Protein AF-A0A6A0H7A5-F1 (afdb_monomer)

InterPro domains:
  IPR006342 Methyltransferase FkbM [PF05050] (2-156)
  IPR053202 EGF Receptor Signaling Regulator [PTHR34009] (2-166)

Secondary structure (DSSP, 8-state):
--SSTT-TTHHHHHHS----EEE---HHHHHHHHHTT-SSEEESEEEPSSSS-EEEE---S--GGGGGTTTS-S-----SPPPTT---PPPEEEEE-HHHHHHHHT-SEEEEEEE-SSS-HHHHHHH--TTT-EEEEEEE--PPS------HHHHHHHTTS-HHHHHHTT--HHHHHHHHHHHHHH--HHHHHHHHHTTEEEEB-TTSSS--EEEEETTSHHHHHS-----TTS-PPPBGGG---------

Solvent-accessible surface area (backbone atoms only — not comparable to full-atom values): 15271 Å² total; per-residue (Å²): 101,42,62,60,74,91,42,91,52,50,62,42,37,75,75,68,67,50,74,53,77,47,74,36,36,52,68,69,33,36,58,41,25,62,71,64,63,63,90,40,46,77,40,73,26,38,74,17,68,40,88,52,70,47,78,45,77,47,71,78,86,90,44,94,73,53,79,63,51,82,76,53,60,94,77,82,79,83,84,69,85,77,68,92,85,65,96,62,82,74,53,67,27,48,17,36,24,64,57,59,57,30,60,75,69,73,49,48,67,37,71,70,46,80,46,75,69,83,82,43,53,68,45,36,60,72,56,48,50,69,92,66,36,48,58,35,30,40,41,33,54,48,75,57,93,75,90,78,91,76,60,64,69,54,44,70,76,42,27,72,49,33,74,66,52,37,65,75,72,64,53,59,68,73,49,54,54,50,49,54,50,49,50,67,59,37,52,56,63,67,61,53,49,52,46,40,76,72,48,32,42,69,44,40,41,79,56,53,102,54,44,48,43,38,34,34,21,61,86,31,69,67,45,69,69,46,92,67,83,91,52,87,96,59,83,79,52,58,35,55,64,66,68,60,75,75,82,75,80,77,131

Nearest PDB structures (foldseek):
  3eis-assembly1_A  TM=3.810E-01  e=4.084E+00  Bordetella bronchiseptica
  3ixl-assembly1_A  TM=3.922E-01  e=7.695E+00  Bordetella bronchiseptica

Structure (mmCIF, N/CA/C/O backbone):
data_AF-A0A6A0H7A5-F1
#
_entry.id   AF-A0A6A0H7A5-F1
#
loop_
_atom_site.group_PDB
_atom_site.id
_atom_site.type_symbol
_atom_site.label_atom_id
_atom_site.label_alt_id
_atom_site.label_comp_id
_atom_site.label_asym_id
_atom_site.label_entity_id
_atom_site.label_seq_id
_atom_site.pdbx_PDB_ins_code
_atom_site.Cartn_x
_atom_site.Cartn_y
_atom_site.Cartn_z
_atom_site.occupancy
_atom_site.B_iso_or_equiv
_atom_site.auth_seq_id
_atom_site.auth_comp_id
_atom_site.auth_asym_id
_atom_site.auth_atom_id
_atom_site.pdbx_PDB_model_num
ATOM 1 N N . MET A 1 1 ? 5.627 6.944 13.017 1.00 73.75 1 MET A N 1
ATOM 2 C CA . MET A 1 1 ? 5.545 8.298 12.415 1.00 73.75 1 MET A CA 1
ATOM 3 C C . MET A 1 1 ? 4.658 9.234 13.236 1.00 73.75 1 MET A C 1
ATOM 5 O O . MET A 1 1 ? 3.824 8.766 14.001 1.00 73.75 1 MET A O 1
ATOM 9 N N . ASP A 1 2 ? 4.827 10.553 13.079 1.00 82.19 2 ASP A N 1
ATOM 10 C CA . ASP A 1 2 ? 4.071 11.590 13.805 1.00 82.19 2 ASP A CA 1
ATOM 11 C C . ASP A 1 2 ? 2.738 11.976 13.147 1.00 82.19 2 ASP A C 1
ATOM 13 O O . ASP A 1 2 ? 2.020 12.796 13.695 1.00 82.19 2 ASP A O 1
ATOM 17 N N . GLY A 1 3 ? 2.387 11.397 11.997 1.00 84.50 3 GLY A N 1
ATOM 18 C CA . GLY A 1 3 ? 1.140 11.691 11.285 1.00 84.50 3 GLY A CA 1
ATOM 19 C C . GLY A 1 3 ? 1.205 12.857 10.301 1.00 84.50 3 GLY A C 1
ATOM 20 O O . GLY A 1 3 ? 0.231 13.062 9.572 1.00 84.50 3 GLY A O 1
ATOM 21 N N . GLU A 1 4 ? 2.327 13.573 10.221 1.00 88.44 4 GLU A N 1
ATOM 22 C CA . GLU A 1 4 ? 2.534 14.677 9.280 1.00 88.44 4 GLU A CA 1
ATOM 23 C C . GLU A 1 4 ? 3.757 14.453 8.396 1.00 88.44 4 GLU A C 1
ATOM 25 O O . GLU A 1 4 ? 3.639 14.423 7.166 1.00 88.44 4 GLU A O 1
ATOM 30 N N . TYR A 1 5 ? 4.923 14.272 9.012 1.00 85.25 5 TYR A N 1
ATOM 31 C CA . TYR A 1 5 ? 6.168 14.062 8.295 1.00 85.25 5 TYR A CA 1
ATOM 32 C C . TYR A 1 5 ? 6.125 12.728 7.541 1.00 85.25 5 TYR A C 1
ATOM 34 O O . TYR A 1 5 ? 5.771 11.698 8.111 1.00 85.25 5 TYR A O 1
ATOM 42 N N . LEU A 1 6 ? 6.458 12.768 6.244 1.00 82.75 6 LEU A N 1
ATOM 43 C CA . LEU A 1 6 ? 6.415 11.623 5.319 1.00 82.75 6 LEU A CA 1
ATOM 44 C C . LEU A 1 6 ? 5.047 10.917 5.233 1.00 82.75 6 LEU A C 1
ATOM 46 O O . LEU A 1 6 ? 4.957 9.762 4.832 1.00 82.75 6 LEU A O 1
ATOM 50 N N . SER A 1 7 ? 3.950 11.600 5.578 1.00 88.94 7 SER A N 1
ATOM 51 C CA . SER A 1 7 ? 2.623 10.988 5.498 1.00 88.94 7 SER A CA 1
ATOM 52 C C . SER A 1 7 ? 2.150 10.827 4.049 1.00 88.94 7 SER A C 1
ATOM 54 O O . SER A 1 7 ? 1.873 11.812 3.363 1.00 88.94 7 SER A O 1
ATOM 56 N N . ASN A 1 8 ? 1.909 9.581 3.638 1.00 90.50 8 ASN A N 1
ATOM 57 C CA . ASN A 1 8 ? 1.339 9.250 2.325 1.00 90.50 8 ASN A CA 1
ATOM 58 C C . ASN A 1 8 ? -0.130 9.684 2.157 1.00 90.50 8 ASN A C 1
ATOM 60 O O . ASN A 1 8 ? -0.639 9.733 1.040 1.00 90.50 8 ASN A O 1
ATOM 64 N N . THR A 1 9 ? -0.833 10.016 3.248 1.00 93.38 9 THR A N 1
ATOM 65 C CA . THR A 1 9 ? -2.282 10.299 3.224 1.00 93.38 9 THR A CA 1
ATOM 66 C C . THR A 1 9 ? -2.662 11.705 3.672 1.00 93.38 9 THR A C 1
ATOM 68 O O . THR A 1 9 ? -3.797 12.119 3.442 1.00 93.38 9 THR A O 1
ATOM 71 N N . LEU A 1 10 ? -1.753 12.482 4.280 1.00 93.81 10 LEU A N 1
ATOM 72 C CA . LEU A 1 10 ? -2.093 13.821 4.785 1.00 93.81 10 LEU A CA 1
ATOM 73 C C . LEU A 1 10 ? -2.589 14.748 3.671 1.00 93.81 10 LEU A C 1
ATOM 75 O O . LEU A 1 10 ? -3.562 15.481 3.855 1.00 93.81 10 LEU A O 1
ATOM 79 N N . ARG A 1 11 ? -1.937 14.712 2.505 1.00 93.44 11 ARG A N 1
ATOM 80 C CA . ARG A 1 11 ? -2.356 15.515 1.354 1.00 93.44 11 ARG A CA 1
ATOM 81 C C . ARG A 1 11 ? -3.767 15.137 0.894 1.00 93.44 11 ARG A C 1
ATOM 83 O O . ARG A 1 11 ? -4.583 16.026 0.668 1.00 93.44 11 ARG A O 1
ATOM 90 N N . LEU A 1 12 ? -4.067 13.837 0.827 1.00 93.81 12 LEU A N 1
ATOM 91 C CA . LEU A 1 12 ? -5.394 13.331 0.465 1.00 93.81 12 LEU A CA 1
ATOM 92 C C . LEU A 1 12 ? -6.459 13.809 1.467 1.00 93.81 12 LEU A C 1
ATOM 94 O O . LEU A 1 12 ? -7.536 14.245 1.072 1.00 93.81 12 LEU A O 1
ATOM 98 N N . GLU A 1 13 ? -6.149 13.802 2.766 1.00 95.12 13 GLU A N 1
ATOM 99 C CA . GLU A 1 13 ? -7.065 14.270 3.817 1.00 95.12 13 GLU A CA 1
ATOM 100 C C . GLU A 1 13 ? -7.361 15.772 3.697 1.00 95.12 13 GLU A C 1
ATOM 102 O O . GLU A 1 13 ? -8.505 16.211 3.842 1.00 95.12 13 GLU A O 1
ATOM 107 N N . ARG A 1 14 ? -6.324 16.574 3.427 1.00 93.94 14 ARG A N 1
ATOM 108 C CA . ARG A 1 14 ? -6.418 18.039 3.370 1.00 93.94 14 ARG A CA 1
ATOM 109 C C . ARG A 1 14 ? -7.079 18.551 2.097 1.00 93.94 14 ARG A C 1
ATOM 111 O O . ARG A 1 14 ? -7.847 19.506 2.170 1.00 93.94 14 ARG A O 1
ATOM 118 N N . GLU A 1 15 ? -6.749 17.955 0.957 1.00 95.94 15 GLU A N 1
ATOM 119 C CA . GLU A 1 15 ? -7.115 18.481 -0.364 1.00 95.94 15 GLU A CA 1
ATOM 120 C C . GLU A 1 15 ? -8.272 17.716 -1.008 1.00 95.94 15 GLU A C 1
ATOM 122 O O . GLU A 1 15 ? -9.008 18.289 -1.805 1.00 95.94 15 GLU A O 1
ATOM 127 N N . GLN A 1 16 ? -8.444 16.436 -0.669 1.00 93.81 16 GLN A N 1
ATOM 128 C CA . GLN A 1 16 ? -9.381 15.534 -1.351 1.00 93.81 16 GLN A CA 1
ATOM 129 C C . GLN A 1 16 ? -10.439 14.951 -0.407 1.00 93.81 16 GLN A C 1
ATOM 131 O O . GLN A 1 16 ? -11.229 14.101 -0.805 1.00 93.81 16 GLN A O 1
ATOM 136 N N . GLY A 1 17 ? -10.475 15.414 0.847 1.00 92.94 17 GLY A N 1
ATOM 137 C CA . GLY A 1 17 ? -11.464 14.979 1.830 1.00 92.94 17 GLY A CA 1
ATOM 138 C C . GLY A 1 17 ? -11.326 13.513 2.238 1.00 92.94 17 GLY A C 1
ATOM 139 O O . GLY A 1 17 ? -12.301 12.936 2.713 1.00 92.94 17 GLY A O 1
ATOM 140 N N . TRP A 1 18 ? -10.142 12.913 2.057 1.00 94.38 18 TRP A N 1
ATOM 141 C CA . TRP A 1 18 ? -9.896 11.528 2.448 1.00 94.38 18 TRP A CA 1
ATOM 142 C C . TRP A 1 18 ? -10.210 11.306 3.928 1.00 94.38 18 TRP A C 1
ATOM 144 O O . TRP A 1 18 ? -9.847 12.103 4.796 1.00 94.38 18 TRP A O 1
ATOM 154 N N . THR A 1 19 ? -10.855 10.179 4.200 1.00 93.56 19 THR A N 1
ATOM 155 C CA . THR A 1 19 ? -11.077 9.639 5.539 1.00 93.56 19 THR A CA 1
ATOM 156 C C . THR A 1 19 ? -10.495 8.241 5.588 1.00 93.56 19 THR A C 1
ATOM 158 O O . THR A 1 19 ? -10.543 7.524 4.591 1.00 93.56 19 THR A O 1
ATOM 161 N N . GLY A 1 20 ? -10.012 7.806 6.744 1.00 95.44 20 GLY A N 1
ATOM 162 C CA . GLY A 1 20 ? -9.499 6.450 6.854 1.00 95.44 20 GLY A CA 1
ATOM 163 C C . GLY A 1 20 ? -9.014 6.109 8.246 1.00 95.44 20 GLY A C 1
ATOM 164 O O . GLY A 1 20 ? -9.524 6.635 9.236 1.00 95.44 20 GLY A O 1
ATOM 165 N N . LEU A 1 21 ? -8.034 5.213 8.294 1.00 97.38 21 LEU A N 1
ATOM 166 C CA . LEU A 1 21 ? -7.430 4.690 9.509 1.00 97.38 21 LEU A CA 1
ATOM 167 C C . LEU A 1 21 ? -5.906 4.793 9.419 1.00 97.38 21 LEU A C 1
ATOM 169 O O . LEU A 1 21 ? -5.313 4.377 8.427 1.00 97.38 21 LEU A O 1
ATOM 173 N N . LEU A 1 22 ? -5.287 5.306 10.477 1.00 96.94 22 LEU A N 1
ATOM 174 C CA . LEU A 1 22 ? -3.844 5.314 10.691 1.00 96.94 22 LEU A CA 1
ATOM 175 C C . LEU A 1 22 ? -3.508 4.304 11.794 1.00 96.94 22 LEU A C 1
ATOM 177 O O . LEU A 1 22 ? -4.072 4.361 12.887 1.00 96.94 22 LEU A O 1
ATOM 181 N N . VAL A 1 23 ? -2.605 3.371 11.510 1.00 95.38 23 VAL A N 1
ATOM 182 C CA . VAL A 1 23 ? -2.219 2.282 12.418 1.00 95.38 23 VAL A CA 1
ATOM 183 C C . VAL A 1 23 ? -0.754 2.480 12.791 1.00 95.38 23 VAL A C 1
ATOM 185 O O . VAL A 1 23 ? 0.096 2.485 11.910 1.00 95.38 23 VAL A O 1
ATOM 188 N N . GLU A 1 24 ? -0.463 2.687 14.074 1.00 92.75 24 GLU A N 1
ATOM 189 C CA . GLU A 1 24 ? 0.893 2.962 14.565 1.00 92.75 24 GLU A CA 1
ATOM 190 C C . GLU A 1 24 ? 1.116 2.244 15.908 1.00 92.75 24 GLU A C 1
ATOM 192 O O . GLU A 1 24 ? 0.564 2.674 16.925 1.00 92.75 24 GLU A O 1
ATOM 197 N N . PRO A 1 25 ? 1.880 1.137 15.935 1.00 91.00 25 PRO A N 1
ATOM 198 C CA . PRO A 1 25 ? 2.093 0.345 17.144 1.00 91.00 25 PRO A CA 1
ATOM 199 C C . PRO A 1 25 ? 3.100 0.953 18.124 1.00 91.00 25 PRO A C 1
ATOM 201 O O . PRO A 1 25 ? 3.064 0.605 19.309 1.00 91.00 25 PRO A O 1
ATOM 204 N N . ASP A 1 26 ? 4.027 1.802 17.668 1.00 87.50 26 ASP A N 1
ATOM 205 C CA . ASP A 1 26 ? 4.996 2.424 18.562 1.00 87.50 26 ASP A CA 1
ATOM 206 C C . ASP A 1 26 ? 4.306 3.519 19.379 1.00 87.50 26 ASP A C 1
ATOM 208 O O . ASP A 1 26 ? 3.802 4.510 18.854 1.00 87.50 26 ASP A O 1
ATOM 212 N N . MET A 1 27 ? 4.261 3.338 20.698 1.00 88.38 27 MET A N 1
ATOM 213 C CA . MET A 1 27 ? 3.488 4.217 21.572 1.00 88.38 27 MET A CA 1
ATOM 214 C C . MET A 1 27 ? 4.038 5.641 21.659 1.00 88.38 27 MET A C 1
ATOM 216 O O . MET A 1 27 ? 3.281 6.547 22.018 1.00 88.38 27 MET A O 1
ATOM 220 N N . ASP A 1 28 ? 5.320 5.865 21.382 1.00 88.56 28 ASP A N 1
ATOM 221 C CA . ASP A 1 28 ? 5.881 7.212 21.384 1.00 88.56 28 ASP A CA 1
ATOM 222 C C . ASP A 1 28 ? 5.556 7.923 20.068 1.00 88.56 28 ASP A C 1
ATOM 224 O O . ASP A 1 28 ? 5.075 9.060 20.105 1.00 88.56 28 ASP A O 1
ATOM 228 N N . ASN A 1 29 ? 5.650 7.226 18.934 1.00 88.69 29 ASN A N 1
ATOM 229 C CA . ASN A 1 29 ? 5.125 7.699 17.652 1.00 88.69 29 ASN A CA 1
ATOM 230 C C . ASN A 1 29 ? 3.617 7.960 17.712 1.00 88.69 29 ASN A C 1
ATOM 232 O O . ASN A 1 29 ? 3.159 9.027 17.311 1.00 88.69 29 ASN A O 1
ATOM 236 N N . TYR A 1 30 ? 2.839 7.042 18.285 1.00 92.12 30 TYR A N 1
ATOM 237 C CA . TYR A 1 30 ? 1.390 7.172 18.399 1.00 92.12 30 TYR A CA 1
ATOM 238 C C . TYR A 1 30 ? 0.987 8.409 19.213 1.00 92.12 30 TYR A C 1
ATOM 240 O O . TYR A 1 30 ? 0.070 9.141 18.843 1.00 92.12 30 TYR A O 1
ATOM 248 N N . LYS A 1 31 ? 1.702 8.715 20.306 1.00 93.50 31 LYS A N 1
ATOM 249 C CA . LYS A 1 31 ? 1.471 9.956 21.069 1.00 93.50 31 LYS A CA 1
ATOM 250 C C . LYS A 1 31 ? 1.747 11.206 20.238 1.00 93.50 31 LYS A C 1
ATOM 252 O O . LYS A 1 31 ? 1.085 12.217 20.460 1.00 93.50 31 LYS A O 1
ATOM 257 N N . GLN A 1 32 ? 2.726 11.168 19.336 1.00 93.38 32 GLN A N 1
ATOM 258 C CA . GLN A 1 32 ? 3.001 12.272 18.415 1.00 93.38 32 GLN A CA 1
ATOM 259 C C . GLN A 1 32 ? 1.902 12.372 17.353 1.00 93.38 32 GLN A C 1
ATOM 261 O O . GLN A 1 32 ? 1.357 13.457 17.166 1.00 93.38 32 GLN A O 1
ATOM 266 N N . LEU A 1 33 ? 1.480 11.237 16.785 1.00 94.50 33 LEU A N 1
ATOM 267 C CA . LEU A 1 33 ? 0.336 11.135 15.879 1.00 94.50 33 LEU A CA 1
ATOM 268 C C . LEU A 1 33 ? -0.914 11.803 16.455 1.00 94.50 33 LEU A C 1
ATOM 270 O O . LEU A 1 33 ? -1.532 12.625 15.784 1.00 94.50 33 LEU A O 1
ATOM 274 N N . LEU A 1 34 ? -1.254 11.547 17.719 1.00 96.12 34 LEU A N 1
ATOM 275 C CA . LEU A 1 34 ? -2.417 12.176 18.352 1.00 96.12 34 LEU A CA 1
ATOM 276 C C . LEU A 1 34 ? -2.330 13.711 18.426 1.00 96.12 34 LEU A C 1
ATOM 278 O O . LEU A 1 34 ? -3.364 14.374 18.426 1.00 96.12 34 LEU A O 1
ATOM 282 N N . LYS A 1 35 ? -1.127 14.297 18.470 1.00 95.62 35 LYS A N 1
ATOM 283 C CA . LYS A 1 35 ? -0.951 15.760 18.540 1.00 95.62 35 LYS A CA 1
ATOM 284 C C . LYS A 1 35 ? -1.227 16.458 17.212 1.00 95.62 35 LYS A C 1
ATOM 286 O O . LYS A 1 35 ? -1.558 17.641 17.226 1.00 95.62 35 LYS A O 1
ATOM 291 N N . THR A 1 36 ? -1.122 15.743 16.094 1.00 92.38 36 THR A N 1
ATOM 292 C CA . THR A 1 36 ? -1.393 16.302 14.757 1.00 92.38 36 THR A CA 1
ATOM 293 C C . THR A 1 36 ? -2.884 16.462 14.472 1.00 92.38 36 THR A C 1
ATOM 295 O O . THR A 1 36 ? -3.260 17.172 13.546 1.00 92.38 36 THR A O 1
ATOM 298 N N . ASN A 1 37 ? -3.756 15.872 15.304 1.00 93.31 37 ASN A N 1
ATOM 299 C CA . ASN A 1 37 ? -5.214 15.977 15.184 1.00 93.31 37 ASN A CA 1
ATOM 300 C C . ASN A 1 37 ? -5.729 15.616 13.778 1.00 93.31 37 ASN A C 1
ATOM 302 O O . ASN A 1 37 ? -6.587 16.307 13.220 1.00 93.31 37 ASN A O 1
ATOM 306 N N . ARG A 1 38 ? -5.199 14.527 13.206 1.00 94.88 38 ARG A N 1
ATOM 307 C CA . ARG A 1 38 ? -5.700 13.944 11.953 1.00 94.88 38 ARG A CA 1
ATOM 308 C C . ARG A 1 38 ? -7.205 13.699 12.040 1.00 94.88 38 ARG A C 1
ATOM 310 O O . ARG A 1 38 ? -7.715 13.294 13.083 1.00 94.88 38 ARG A O 1
ATOM 317 N N . LYS A 1 39 ? -7.913 13.921 10.929 1.00 94.56 39 LYS A N 1
ATOM 318 C CA . LYS A 1 39 ? -9.357 13.630 10.835 1.00 94.56 39 LYS A CA 1
ATOM 319 C C . LYS A 1 39 ? -9.645 12.132 10.722 1.00 94.56 39 LYS A C 1
ATOM 321 O O . LYS A 1 39 ? -10.767 11.706 10.985 1.00 94.56 39 LYS A O 1
ATOM 326 N N . ALA A 1 40 ? -8.656 11.355 10.292 1.00 95.50 40 ALA A N 1
ATOM 327 C CA . ALA A 1 40 ? -8.729 9.905 10.239 1.00 95.50 40 ALA A CA 1
ATOM 328 C C . ALA A 1 40 ? -8.791 9.264 11.631 1.00 95.50 40 ALA A C 1
ATOM 330 O O . ALA A 1 40 ? -8.275 9.797 12.614 1.00 95.50 40 ALA A O 1
ATOM 331 N N . TRP A 1 41 ? -9.376 8.069 11.688 1.00 97.19 41 TRP A N 1
ATOM 332 C CA . TRP A 1 41 ? -9.270 7.201 12.851 1.00 97.19 41 TRP A CA 1
ATOM 333 C C . TRP A 1 41 ? -7.811 6.830 13.097 1.00 97.19 41 TRP A C 1
ATOM 335 O O . TRP A 1 41 ? -7.012 6.735 12.164 1.00 97.19 41 TRP A O 1
ATOM 345 N N . THR A 1 42 ? -7.468 6.567 14.351 1.00 96.88 42 THR A N 1
ATOM 346 C CA . THR A 1 42 ? -6.127 6.133 14.739 1.00 96.88 42 THR A CA 1
ATOM 347 C C . THR A 1 42 ? -6.210 4.867 15.587 1.00 96.88 42 THR A C 1
ATOM 349 O O . THR A 1 42 ? -7.174 4.661 16.327 1.00 96.88 42 THR A O 1
ATOM 352 N N . SER A 1 43 ? -5.220 3.984 15.458 1.00 96.50 43 SER A N 1
ATOM 353 C CA . SER A 1 43 ? -5.139 2.737 16.219 1.00 96.50 43 SER A CA 1
ATOM 354 C C . SER A 1 43 ? -3.711 2.491 16.718 1.00 96.50 43 SER A C 1
ATOM 356 O O . SER A 1 43 ? -2.799 2.436 15.890 1.00 96.50 43 SER A O 1
ATOM 358 N N . PRO A 1 44 ? -3.500 2.297 18.037 1.00 94.88 44 PRO A N 1
ATOM 359 C CA . PRO A 1 44 ? -2.191 2.014 18.625 1.00 94.88 44 PRO A CA 1
ATOM 360 C C . PRO A 1 44 ? -1.853 0.515 18.554 1.00 94.88 44 PRO A C 1
ATOM 362 O O . PRO A 1 44 ? -1.477 -0.107 19.548 1.00 94.88 44 PRO A O 1
ATOM 365 N N . THR A 1 45 ? -2.109 -0.110 17.407 1.00 94.19 45 THR A N 1
ATOM 366 C CA . THR A 1 45 ? -1.903 -1.550 17.195 1.00 94.19 45 THR A CA 1
ATOM 367 C C . THR A 1 45 ? -0.966 -1.779 16.021 1.00 94.19 45 THR A C 1
ATOM 369 O O . THR A 1 45 ? -0.736 -0.878 15.225 1.00 94.19 45 THR A O 1
ATOM 372 N N . CYS A 1 46 ? -0.416 -2.984 15.912 1.00 93.25 46 CYS A N 1
ATOM 373 C CA . CYS A 1 46 ? 0.207 -3.478 14.686 1.00 93.25 46 CYS A CA 1
ATOM 374 C C . CYS A 1 46 ? -0.786 -4.336 13.899 1.00 93.25 46 CYS A C 1
ATOM 376 O O . CYS A 1 46 ? -1.812 -4.787 14.418 1.00 93.25 46 CYS A O 1
ATOM 378 N N . LEU A 1 47 ? -0.448 -4.613 12.644 1.00 94.25 47 LEU A N 1
ATOM 379 C CA . LEU A 1 47 ? -1.130 -5.638 11.867 1.00 94.25 47 LEU A CA 1
ATOM 380 C C . LEU A 1 47 ? -0.564 -7.008 12.251 1.00 94.25 47 LEU A C 1
ATOM 382 O O . LEU A 1 47 ? 0.647 -7.216 12.248 1.00 94.25 47 LEU A O 1
ATOM 386 N N . ALA A 1 48 ? -1.440 -7.939 12.625 1.00 92.31 48 ALA A N 1
ATOM 387 C CA . ALA A 1 48 ? -1.029 -9.300 12.942 1.00 92.31 48 ALA A CA 1
ATOM 388 C C . ALA A 1 48 ? -0.548 -10.023 11.681 1.00 92.31 48 ALA A C 1
ATOM 390 O O . ALA A 1 48 ? -1.138 -9.897 10.608 1.00 92.31 48 ALA A O 1
ATOM 391 N N . LEU A 1 49 ? 0.485 -10.849 11.845 1.00 92.88 49 LEU A N 1
ATOM 392 C CA . LEU A 1 49 ? 1.007 -11.715 10.782 1.00 92.88 49 LEU A CA 1
ATOM 393 C C . LEU A 1 49 ? 0.217 -13.032 10.669 1.00 92.88 49 LEU A C 1
ATOM 395 O O . LEU A 1 49 ? 0.581 -13.933 9.915 1.00 92.88 49 LEU A O 1
ATOM 399 N N . LYS A 1 50 ? -0.837 -13.164 11.479 1.00 91.25 50 LYS A N 1
ATOM 400 C CA . LYS A 1 50 ? -1.710 -14.329 11.624 1.00 91.25 50 LYS A CA 1
ATOM 401 C C . LYS A 1 50 ? -3.161 -13.865 11.659 1.00 91.25 50 LYS A C 1
ATOM 403 O O . LYS A 1 50 ? -3.449 -12.684 11.840 1.00 91.25 50 LYS A O 1
ATOM 408 N N . ASP A 1 51 ? -4.083 -14.806 11.534 1.00 89.75 51 ASP A N 1
ATOM 409 C CA . ASP A 1 51 ? -5.527 -14.569 11.574 1.00 89.75 51 ASP A CA 1
ATOM 410 C C . ASP A 1 51 ? -6.099 -14.407 12.997 1.00 89.75 51 ASP A C 1
ATOM 412 O O . ASP A 1 51 ? -7.314 -14.322 13.172 1.00 89.75 51 ASP A O 1
ATOM 416 N N . TYR A 1 52 ? -5.241 -14.296 14.017 1.00 93.00 52 TYR A N 1
ATOM 417 C CA . TYR A 1 52 ? -5.625 -14.056 15.407 1.00 93.00 52 TYR A CA 1
ATOM 418 C C . TYR A 1 52 ? -4.756 -12.972 16.077 1.00 93.00 52 TYR A C 1
ATOM 420 O O . TYR A 1 52 ? -3.617 -12.757 15.660 1.00 93.00 52 TYR A O 1
ATOM 428 N N . PRO A 1 53 ? -5.270 -12.280 17.116 1.00 94.56 53 PRO A N 1
ATOM 429 C CA . PRO A 1 53 ? -4.508 -11.265 17.841 1.00 94.56 53 PRO A CA 1
ATOM 430 C C . PRO A 1 53 ? -3.311 -11.842 18.598 1.00 94.56 53 PRO A C 1
ATOM 432 O O . PRO A 1 53 ? -3.405 -12.913 19.201 1.00 94.56 53 PRO A O 1
ATOM 435 N N . GLU A 1 54 ? -2.210 -11.098 18.645 1.00 91.69 54 GLU A N 1
ATOM 436 C CA . GLU A 1 54 ? -1.036 -11.461 19.438 1.00 91.69 54 GLU A CA 1
ATOM 437 C C . GLU A 1 54 ? -0.350 -10.232 20.034 1.00 91.69 54 GLU A C 1
ATOM 439 O O . GLU A 1 54 ? -0.413 -9.132 19.494 1.00 91.69 54 GLU A O 1
ATOM 444 N N . THR A 1 55 ? 0.324 -10.420 21.167 1.00 89.19 55 THR A N 1
ATOM 445 C CA . THR A 1 55 ? 1.186 -9.391 21.751 1.00 89.19 55 THR A CA 1
ATOM 446 C C . THR A 1 55 ? 2.622 -9.667 21.343 1.00 89.19 55 THR A C 1
ATOM 448 O O . THR A 1 55 ? 3.164 -10.728 21.662 1.00 89.19 55 THR A O 1
ATOM 451 N N . VAL A 1 56 ? 3.248 -8.707 20.670 1.00 85.31 56 VAL A N 1
ATOM 452 C CA . VAL A 1 56 ? 4.645 -8.800 20.246 1.00 85.31 56 VAL A CA 1
ATOM 453 C C . VAL A 1 56 ? 5.517 -7.912 21.119 1.00 85.31 56 VAL A C 1
ATOM 455 O O . VAL A 1 56 ? 5.112 -6.828 21.543 1.00 85.31 56 VAL A O 1
ATOM 458 N N . ILE A 1 57 ? 6.727 -8.381 21.408 1.00 78.94 57 ILE A N 1
ATOM 459 C CA . ILE A 1 57 ? 7.751 -7.546 22.031 1.00 78.94 57 ILE A CA 1
ATOM 460 C C . ILE A 1 57 ? 8.340 -6.689 20.919 1.00 78.94 57 ILE A C 1
ATOM 462 O O . ILE A 1 57 ? 8.882 -7.241 19.967 1.00 78.94 57 ILE A O 1
ATOM 466 N N . SER A 1 58 ? 8.236 -5.371 21.057 1.00 65.12 58 SER A N 1
ATOM 467 C CA . SER A 1 58 ? 8.897 -4.406 20.189 1.00 65.12 58 SER A CA 1
ATOM 468 C C . SER A 1 58 ? 10.369 -4.345 20.609 1.00 65.12 58 SER A C 1
ATOM 470 O O . SER A 1 58 ? 10.678 -3.861 21.705 1.00 65.12 58 SER A O 1
ATOM 472 N N . PRO A 1 59 ? 11.313 -4.900 19.830 1.00 53.41 59 PRO A N 1
ATOM 473 C CA . PRO A 1 59 ? 12.716 -4.628 20.079 1.00 53.41 59 PRO A CA 1
ATOM 474 C C . PRO A 1 59 ? 12.896 -3.147 19.764 1.00 53.41 59 PRO A C 1
ATOM 476 O O . PRO A 1 59 ? 12.607 -2.757 18.640 1.00 53.41 59 PRO A O 1
ATOM 479 N N . ASN A 1 60 ? 13.319 -2.338 20.745 1.00 46.34 60 ASN A N 1
ATOM 480 C CA . ASN A 1 60 ? 13.586 -0.906 20.565 1.00 46.34 60 ASN A CA 1
ATOM 481 C C . ASN A 1 60 ? 14.095 -0.629 19.139 1.00 46.34 60 ASN A C 1
ATOM 483 O O . ASN A 1 60 ? 15.156 -1.132 18.761 1.00 46.34 60 ASN A O 1
ATOM 487 N N . PHE A 1 61 ? 13.319 0.138 18.369 1.00 46.97 61 PHE A N 1
ATOM 488 C CA . PHE A 1 61 ? 13.540 0.433 16.946 1.00 46.97 61 PHE A CA 1
ATOM 489 C C . PHE A 1 61 ? 14.854 1.205 16.666 1.00 46.97 61 PHE A C 1
ATOM 491 O O . PHE A 1 61 ? 15.197 1.461 15.521 1.00 46.97 61 PHE A O 1
ATOM 498 N N . ASP A 1 62 ? 15.641 1.500 17.705 1.00 36.56 62 ASP A N 1
ATOM 499 C CA . ASP A 1 62 ? 16.880 2.290 17.709 1.00 36.56 62 ASP A CA 1
ATOM 500 C C . ASP A 1 62 ? 18.136 1.580 17.154 1.00 36.56 62 ASP A C 1
ATOM 502 O O . ASP A 1 62 ? 19.261 2.012 17.411 1.00 36.56 62 ASP A O 1
ATOM 506 N N . SER A 1 63 ? 18.020 0.477 16.408 1.00 34.00 63 SER A N 1
ATOM 507 C CA . SER A 1 63 ? 19.216 -0.133 15.811 1.00 34.00 63 SER A CA 1
ATOM 508 C C . SER A 1 63 ? 18.960 -0.768 14.450 1.00 34.00 63 SER A C 1
ATOM 510 O O . SER A 1 63 ? 18.119 -1.655 14.327 1.00 34.00 63 SER A O 1
ATOM 512 N N . GLU A 1 64 ? 19.792 -0.414 13.466 1.00 35.50 64 GLU A N 1
ATOM 513 C CA . GLU A 1 64 ? 19.941 -1.082 12.156 1.00 35.50 64 GLU A CA 1
ATOM 514 C C . GLU A 1 64 ? 20.076 -2.620 12.254 1.00 35.50 64 GLU A C 1
ATOM 516 O O . GLU A 1 64 ? 19.940 -3.340 11.269 1.00 35.50 64 GLU A O 1
ATOM 521 N N . THR A 1 65 ? 20.320 -3.165 13.449 1.00 32.41 65 THR A N 1
ATOM 522 C CA . THR A 1 65 ? 20.370 -4.605 13.731 1.00 32.41 65 THR A CA 1
ATOM 523 C C . THR A 1 65 ? 19.009 -5.303 13.902 1.00 32.41 65 THR A C 1
ATOM 525 O O . THR A 1 65 ? 18.981 -6.535 13.968 1.00 32.41 65 THR A O 1
ATOM 528 N N . THR A 1 66 ? 17.881 -4.584 13.948 1.00 38.19 66 THR A N 1
ATOM 529 C CA . THR A 1 66 ? 16.540 -5.167 14.197 1.00 38.19 66 THR A CA 1
ATOM 530 C C . THR A 1 66 ? 15.922 -5.852 12.964 1.00 38.19 66 THR A C 1
ATOM 532 O O . THR A 1 66 ? 15.035 -6.696 13.106 1.00 38.19 66 THR A O 1
ATOM 535 N N . VAL A 1 67 ? 16.499 -5.623 11.779 1.00 39.78 67 VAL A N 1
ATOM 536 C CA . VAL A 1 67 ? 16.205 -6.266 10.476 1.00 39.78 67 VAL A CA 1
ATOM 537 C C . VAL A 1 67 ? 16.269 -7.807 10.549 1.00 39.78 67 VAL A C 1
ATOM 539 O O . VAL A 1 67 ? 15.585 -8.522 9.816 1.00 39.78 67 VAL A O 1
ATOM 542 N N . LEU A 1 68 ? 17.060 -8.367 11.475 1.00 32.69 68 LEU A N 1
ATOM 543 C CA . LEU A 1 68 ? 17.190 -9.820 11.650 1.00 32.69 68 LEU A CA 1
ATOM 544 C C . LEU A 1 68 ? 16.167 -10.436 12.625 1.00 32.69 68 LEU A C 1
ATOM 546 O O . LEU A 1 68 ? 16.066 -11.664 12.694 1.00 32.69 68 LEU A O 1
ATOM 550 N N . SER A 1 69 ? 15.445 -9.615 13.396 1.00 36.19 69 SER A N 1
ATOM 551 C CA . SER A 1 69 ? 14.549 -10.087 14.462 1.00 36.19 69 SER A CA 1
ATOM 552 C C . SER A 1 69 ? 13.147 -10.437 13.958 1.00 36.19 69 SER A C 1
ATOM 554 O O . SER A 1 69 ? 12.597 -11.440 14.398 1.00 36.19 69 SER A O 1
ATOM 556 N N . CYS A 1 70 ? 12.631 -9.738 12.941 1.00 37.62 70 CYS A N 1
ATOM 557 C CA . CYS A 1 70 ? 11.339 -10.064 12.321 1.00 37.62 70 CYS A CA 1
ATOM 558 C C . CYS A 1 70 ? 11.376 -11.367 11.493 1.00 37.62 70 CYS A C 1
ATOM 560 O O . CYS A 1 70 ? 10.343 -11.973 11.229 1.00 37.62 70 CYS A O 1
ATOM 562 N N . ARG A 1 71 ? 12.575 -11.849 11.122 1.00 35.62 71 ARG A N 1
ATOM 563 C CA . ARG A 1 71 ? 12.778 -13.114 10.384 1.00 35.62 71 ARG A CA 1
ATOM 564 C C . ARG A 1 71 ? 12.815 -14.359 11.257 1.00 35.62 71 ARG A C 1
ATOM 566 O O . ARG A 1 71 ? 12.635 -15.467 10.754 1.00 35.62 71 ARG A O 1
ATOM 573 N N . LYS A 1 72 ? 13.112 -14.215 12.545 1.00 30.75 72 LYS A N 1
ATOM 574 C CA . LYS A 1 72 ? 13.160 -15.344 13.467 1.00 30.75 72 LYS A CA 1
ATOM 575 C C . LYS A 1 72 ? 11.936 -15.242 14.342 1.00 30.75 72 LYS A C 1
ATOM 577 O O . LYS A 1 72 ? 11.917 -14.420 15.241 1.00 30.75 72 LYS A O 1
ATOM 582 N N . ASN A 1 73 ? 10.946 -16.067 14.012 1.00 32.78 73 ASN A N 1
ATOM 583 C CA . ASN A 1 73 ? 9.984 -16.683 14.914 1.00 32.78 73 ASN A CA 1
ATOM 584 C C . ASN A 1 73 ? 9.904 -16.063 16.315 1.00 32.78 73 ASN A C 1
ATOM 586 O O . ASN A 1 73 ? 10.894 -16.021 17.048 1.00 32.78 73 ASN A O 1
ATOM 590 N N . ALA A 1 74 ? 8.674 -15.762 16.733 1.00 40.28 74 ALA A N 1
ATOM 591 C CA . ALA A 1 74 ? 8.246 -15.917 18.117 1.00 40.28 74 ALA A CA 1
ATOM 592 C C . ALA A 1 74 ? 9.183 -16.864 18.903 1.00 40.28 74 ALA A C 1
ATOM 594 O O . ALA A 1 74 ? 9.410 -17.995 18.470 1.00 40.28 74 ALA A O 1
ATOM 595 N N . ILE A 1 75 ? 9.693 -16.377 20.042 1.00 39.94 75 ILE A N 1
ATOM 596 C CA . ILE A 1 75 ? 10.715 -16.959 20.939 1.00 39.94 75 ILE A CA 1
ATOM 597 C C . ILE A 1 75 ? 12.119 -16.351 20.744 1.00 39.94 75 ILE A C 1
ATOM 599 O O . ILE A 1 75 ? 13.039 -16.960 20.198 1.00 39.94 75 ILE A O 1
ATOM 603 N N . ILE A 1 76 ? 12.337 -15.174 21.343 1.00 39.22 76 ILE A N 1
ATOM 604 C CA . ILE A 1 76 ? 13.677 -14.791 21.806 1.00 39.22 76 ILE A CA 1
ATOM 605 C C . ILE A 1 76 ? 13.863 -15.403 23.199 1.00 39.22 76 ILE A C 1
ATOM 607 O O . ILE A 1 76 ? 13.403 -14.859 24.203 1.00 39.22 76 ILE A O 1
ATOM 611 N N . HIS A 1 77 ? 14.561 -16.541 23.271 1.00 36.59 77 HIS A N 1
ATOM 612 C CA . HIS A 1 77 ? 15.226 -16.945 24.507 1.00 36.59 77 HIS A CA 1
ATOM 613 C C . HIS A 1 77 ? 16.316 -15.910 24.807 1.00 36.59 77 HIS A C 1
ATOM 615 O O . HIS A 1 77 ? 17.312 -15.784 24.096 1.00 36.59 77 HIS A O 1
ATOM 621 N N . ASN A 1 78 ? 16.072 -15.127 25.851 1.00 38.50 78 ASN A N 1
ATOM 622 C CA . ASN A 1 78 ? 16.911 -14.036 26.310 1.00 38.50 78 ASN A CA 1
ATOM 623 C C . ASN A 1 78 ? 18.288 -14.550 26.780 1.00 38.50 78 ASN A C 1
ATOM 625 O O . ASN A 1 78 ? 18.436 -14.983 27.920 1.00 38.50 78 ASN A O 1
ATOM 629 N N . THR A 1 79 ? 19.308 -14.507 25.918 1.00 36.28 79 THR A N 1
ATOM 630 C CA . THR A 1 79 ? 20.710 -14.774 26.297 1.00 36.28 79 THR A CA 1
ATOM 631 C C . THR A 1 79 ? 21.578 -13.517 26.240 1.00 36.28 79 THR A C 1
ATOM 633 O O . THR A 1 79 ? 22.742 -13.574 25.841 1.00 36.28 79 THR A O 1
ATOM 636 N N . ARG A 1 80 ? 21.047 -12.362 26.661 1.00 39.88 80 ARG A N 1
ATOM 637 C CA . ARG A 1 80 ? 21.877 -11.208 27.034 1.00 39.88 80 ARG A CA 1
ATOM 638 C C . ARG A 1 80 ? 21.646 -10.891 28.505 1.00 39.88 80 ARG A C 1
ATOM 640 O O . ARG A 1 80 ? 20.536 -10.591 28.927 1.00 39.88 80 ARG A O 1
ATOM 647 N N . ARG A 1 81 ? 22.716 -11.024 29.294 1.00 36.72 81 ARG A N 1
ATOM 648 C CA . ARG A 1 81 ? 22.721 -10.744 30.735 1.00 36.72 81 ARG A CA 1
ATOM 649 C C . ARG A 1 81 ? 22.170 -9.329 30.976 1.00 36.72 81 ARG A C 1
ATOM 651 O O . ARG A 1 81 ? 22.701 -8.394 30.374 1.00 36.72 81 ARG A O 1
ATOM 658 N N . PRO A 1 82 ? 21.141 -9.153 31.821 1.00 40.75 82 PRO A N 1
ATOM 659 C CA . PRO A 1 82 ? 20.593 -7.834 32.086 1.00 40.75 82 PRO A CA 1
ATOM 660 C C . PRO A 1 82 ? 21.613 -7.001 32.866 1.00 40.75 82 PRO A C 1
ATOM 662 O O . PRO A 1 82 ? 22.147 -7.433 33.888 1.00 40.75 82 PRO A O 1
ATOM 665 N N . ASN A 1 83 ? 21.882 -5.797 32.366 1.00 39.56 83 ASN A N 1
ATOM 666 C CA . ASN A 1 83 ? 22.575 -4.765 33.123 1.00 39.56 83 ASN A CA 1
ATOM 667 C C . ASN A 1 83 ? 21.642 -4.340 34.286 1.00 39.56 83 ASN A C 1
ATOM 669 O O . ASN A 1 83 ? 20.492 -3.997 34.002 1.00 39.56 83 ASN A O 1
ATOM 673 N N . PRO A 1 84 ? 22.052 -4.355 35.570 1.00 41.81 84 PRO A N 1
ATOM 674 C CA . PRO A 1 84 ? 21.108 -4.303 36.698 1.00 41.81 84 PRO A CA 1
ATOM 675 C C . PRO A 1 84 ? 20.407 -2.951 36.926 1.00 41.81 84 PRO A C 1
ATOM 677 O O . PRO A 1 84 ? 19.641 -2.830 37.876 1.00 41.81 84 PRO A O 1
ATOM 680 N N . LEU A 1 85 ? 20.662 -1.924 36.104 1.00 44.16 85 LEU A N 1
ATOM 681 C CA . LEU A 1 85 ? 20.193 -0.550 36.345 1.00 44.16 85 LEU A CA 1
ATOM 682 C C . LEU A 1 85 ? 19.004 -0.075 35.491 1.00 44.16 85 LE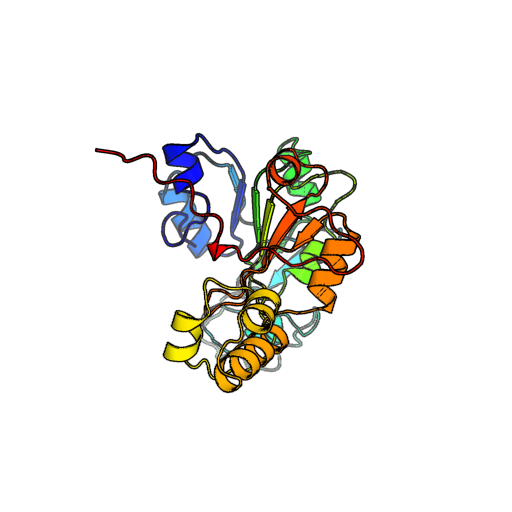U A C 1
ATOM 684 O O . LEU A 1 85 ? 18.580 1.067 35.645 1.00 44.16 85 LEU A O 1
ATOM 688 N N . ARG A 1 86 ? 18.418 -0.907 34.623 1.00 45.56 86 ARG A N 1
ATOM 689 C CA . ARG A 1 86 ? 17.169 -0.556 33.916 1.00 45.56 86 ARG A CA 1
ATOM 690 C C . ARG A 1 86 ? 16.194 -1.727 33.947 1.00 45.56 86 ARG A C 1
ATOM 692 O O . ARG A 1 86 ? 16.137 -2.540 33.032 1.00 45.56 86 ARG A O 1
ATOM 699 N N . SER A 1 87 ? 15.416 -1.789 35.025 1.00 41.00 87 SER A N 1
ATOM 700 C CA . SER A 1 87 ? 14.158 -2.538 35.084 1.00 41.00 87 SER A CA 1
ATOM 701 C C . SER A 1 87 ? 13.117 -1.829 34.211 1.00 41.00 87 SER A C 1
ATOM 703 O O . SER A 1 87 ? 12.216 -1.161 34.712 1.00 41.00 87 SER A O 1
ATOM 705 N N . THR A 1 88 ? 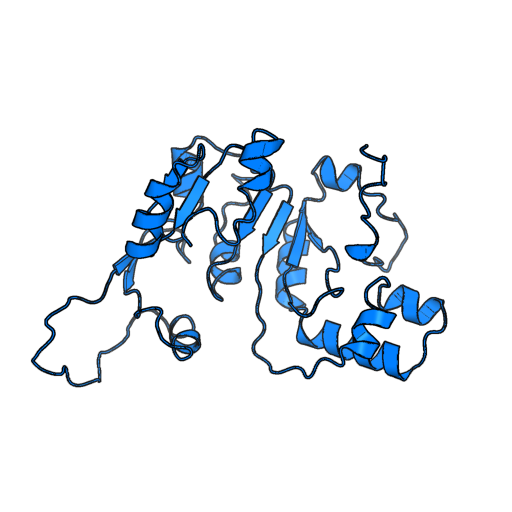13.256 -1.928 32.895 1.00 58.00 88 THR A N 1
ATOM 706 C CA . THR A 1 88 ? 12.197 -1.549 31.960 1.00 58.00 88 THR A CA 1
ATOM 707 C C . THR A 1 88 ? 11.751 -2.821 31.266 1.00 58.00 88 THR A C 1
ATOM 709 O O . THR A 1 88 ? 12.532 -3.425 30.531 1.00 58.00 88 THR A O 1
ATOM 712 N N . THR A 1 89 ? 10.519 -3.255 31.536 1.00 57.56 89 THR A N 1
ATOM 713 C CA . THR A 1 89 ? 9.830 -4.229 30.685 1.00 57.56 89 THR A CA 1
ATOM 714 C C . THR A 1 89 ? 9.980 -3.774 29.234 1.00 57.56 89 THR A C 1
ATOM 716 O O . THR A 1 89 ? 9.753 -2.589 28.970 1.00 57.56 89 THR A O 1
ATOM 719 N N . PRO A 1 90 ? 10.414 -4.651 28.314 1.00 64.94 90 PRO A N 1
ATOM 720 C CA . PRO A 1 90 ? 10.576 -4.253 26.926 1.00 64.94 90 PRO A CA 1
ATOM 721 C C . PRO A 1 90 ? 9.217 -3.793 26.380 1.00 64.94 90 PRO A C 1
ATOM 723 O O . PRO A 1 90 ? 8.195 -4.372 26.769 1.00 64.94 90 PRO A O 1
ATOM 726 N N . PRO A 1 91 ? 9.177 -2.741 25.545 1.00 73.75 91 PRO A N 1
ATOM 727 C CA . PRO A 1 91 ? 7.919 -2.246 25.009 1.00 73.75 91 PRO A CA 1
ATOM 728 C C . PRO A 1 91 ? 7.215 -3.361 24.231 1.00 73.75 91 PRO A C 1
ATOM 730 O O . PRO A 1 91 ? 7.847 -4.160 23.543 1.00 73.75 91 PRO A O 1
ATOM 733 N N . THR A 1 92 ? 5.896 -3.445 24.373 1.00 83.38 92 THR A N 1
ATOM 734 C CA . THR A 1 92 ? 5.063 -4.444 23.694 1.00 83.38 92 THR A CA 1
ATOM 735 C C . THR A 1 92 ? 3.996 -3.753 22.867 1.00 83.38 92 THR A C 1
ATOM 737 O O . THR A 1 92 ? 3.421 -2.771 23.336 1.00 83.38 92 THR A O 1
ATOM 740 N N . ALA A 1 93 ? 3.673 -4.311 21.706 1.00 87.38 93 ALA A N 1
ATOM 741 C CA . ALA A 1 93 ? 2.564 -3.868 20.871 1.00 87.38 93 ALA A CA 1
ATOM 742 C C . ALA A 1 93 ? 1.503 -4.971 20.767 1.00 87.38 93 ALA A C 1
ATOM 744 O O . ALA A 1 93 ? 1.828 -6.160 20.716 1.00 87.38 93 ALA A O 1
ATOM 745 N N . GLN A 1 94 ? 0.228 -4.579 20.749 1.00 93.50 94 GLN A N 1
ATOM 746 C CA . GLN A 1 94 ? -0.862 -5.485 20.388 1.00 93.50 94 GLN A CA 1
ATOM 747 C C . GLN A 1 94 ? -0.996 -5.500 18.872 1.00 93.50 94 GLN A C 1
ATOM 749 O O . GLN A 1 94 ? -1.227 -4.449 18.276 1.00 93.50 94 GLN A O 1
ATOM 754 N N . CYS A 1 95 ? -0.886 -6.672 18.257 1.00 94.19 95 CYS A N 1
ATOM 755 C CA . CYS A 1 95 ? -1.173 -6.849 16.845 1.00 94.19 95 CYS A CA 1
ATOM 756 C C . CYS A 1 95 ? -2.544 -7.491 16.668 1.00 94.19 95 CYS A C 1
ATOM 758 O O . CYS A 1 95 ? -2.874 -8.475 17.334 1.00 94.19 95 CYS A O 1
ATOM 760 N N . VAL A 1 96 ? -3.336 -6.959 15.741 1.00 96.31 96 VAL A N 1
ATOM 761 C CA . VAL A 1 96 ? -4.650 -7.506 15.387 1.00 96.31 96 VAL A CA 1
ATOM 762 C C . VAL A 1 96 ? -4.717 -7.789 13.888 1.00 96.31 96 VAL A C 1
ATOM 764 O O . VAL A 1 96 ? -4.108 -7.058 13.105 1.00 96.31 96 VAL A O 1
ATOM 767 N N . PRO A 1 97 ? -5.445 -8.829 13.447 1.00 95.44 97 PRO A N 1
ATOM 768 C CA . PRO A 1 97 ? -5.660 -9.052 12.022 1.00 95.44 97 PRO A CA 1
ATOM 769 C C . PRO A 1 97 ? -6.289 -7.815 11.376 1.00 95.44 97 PRO A C 1
ATOM 771 O O . PRO A 1 97 ? -7.190 -7.211 11.962 1.00 95.44 97 PRO A O 1
ATOM 774 N N . ALA A 1 98 ? -5.884 -7.473 10.148 1.00 95.38 98 ALA A N 1
ATOM 775 C CA . ALA A 1 98 ? -6.456 -6.334 9.419 1.00 95.38 98 ALA A CA 1
ATOM 776 C C . ALA A 1 98 ? -7.995 -6.409 9.354 1.00 95.38 98 ALA A C 1
ATOM 778 O O . ALA A 1 98 ? -8.683 -5.404 9.529 1.00 95.38 98 ALA A O 1
ATOM 779 N N . ARG A 1 99 ? -8.543 -7.629 9.226 1.00 95.38 99 ARG A N 1
ATOM 780 C CA . ARG A 1 99 ? -9.987 -7.903 9.280 1.00 95.38 99 ARG A CA 1
ATOM 781 C C . ARG A 1 99 ? -10.667 -7.310 10.516 1.00 95.38 99 ARG A C 1
ATOM 783 O O . ARG A 1 99 ? -11.757 -6.766 10.391 1.00 95.38 99 ARG A O 1
ATOM 790 N N . SER A 1 100 ? -10.039 -7.381 11.688 1.00 96.25 100 SER A N 1
ATOM 791 C CA . SER A 1 100 ? -10.603 -6.846 12.932 1.00 96.25 100 SER A CA 1
ATOM 792 C C . SER A 1 100 ? -10.769 -5.328 12.877 1.00 96.25 100 SER A C 1
ATOM 794 O O . SER A 1 100 ? -11.784 -4.809 13.334 1.00 96.25 100 SER A O 1
ATOM 796 N N . LEU A 1 101 ? -9.801 -4.621 12.286 1.00 97.31 101 LEU A N 1
ATOM 797 C CA . LEU A 1 101 ? -9.852 -3.166 12.125 1.00 97.31 101 LEU A CA 1
ATOM 798 C C . LEU A 1 101 ? -10.945 -2.758 11.131 1.00 97.31 101 LEU A C 1
ATOM 800 O O . LEU A 1 101 ? -11.732 -1.857 11.413 1.00 97.31 101 LEU A O 1
ATOM 804 N N . PHE A 1 102 ? -11.044 -3.462 10.003 1.00 96.94 102 PHE A N 1
ATOM 805 C CA . PHE A 1 102 ? -12.083 -3.208 9.006 1.00 96.94 102 PHE A CA 1
ATOM 806 C C . PHE A 1 102 ? -13.491 -3.469 9.539 1.00 96.94 102 PHE A C 1
ATOM 808 O O . PHE A 1 102 ? -14.380 -2.645 9.345 1.00 96.94 102 PHE A O 1
ATOM 815 N N . LEU A 1 103 ? -13.687 -4.566 10.277 1.00 95.94 103 LEU A N 1
ATOM 816 C CA . LEU A 1 103 ? -14.962 -4.863 10.929 1.00 95.94 103 LEU A CA 1
ATOM 817 C C . LEU A 1 103 ? -15.336 -3.793 11.960 1.00 95.94 103 LEU A C 1
ATOM 819 O O . LEU A 1 103 ? -16.490 -3.374 12.003 1.00 95.94 103 LEU A O 1
ATOM 823 N N . ALA A 1 104 ? -14.373 -3.319 12.756 1.00 96.56 104 ALA A N 1
ATOM 824 C CA . ALA A 1 104 ? -14.612 -2.268 13.745 1.00 96.56 104 ALA A CA 1
ATOM 825 C C . ALA A 1 104 ? -15.055 -0.940 13.106 1.00 96.56 104 ALA A C 1
ATOM 827 O O . ALA A 1 104 ? -15.854 -0.215 13.694 1.00 96.56 104 ALA A O 1
ATOM 828 N N . LEU A 1 105 ? -14.564 -0.641 11.900 1.00 96.38 105 LEU A N 1
ATOM 829 C CA . LEU A 1 105 ? -14.934 0.554 11.138 1.00 96.38 105 LEU A CA 1
ATOM 830 C C . LEU A 1 105 ? -16.102 0.330 10.166 1.00 96.38 105 LEU A C 1
ATOM 832 O O . LEU A 1 105 ? -16.520 1.276 9.504 1.00 96.38 105 LEU A O 1
ATOM 836 N N . ASN A 1 106 ? -16.634 -0.894 10.082 1.00 96.81 106 ASN A N 1
ATOM 837 C CA . ASN A 1 106 ? -17.635 -1.298 9.095 1.00 96.81 106 ASN A CA 1
ATOM 838 C C . ASN A 1 106 ? -17.209 -0.979 7.643 1.00 96.81 106 ASN A C 1
ATOM 840 O O . ASN A 1 106 ? -17.981 -0.438 6.851 1.00 96.81 106 ASN A O 1
ATOM 844 N N . VAL A 1 107 ? -15.956 -1.300 7.311 1.00 96.12 107 VAL A N 1
ATOM 845 C CA . VAL A 1 107 ? -15.335 -1.066 6.000 1.00 96.12 107 VAL A CA 1
ATOM 846 C C . VAL A 1 107 ? -15.165 -2.394 5.260 1.00 96.12 107 VAL A C 1
ATOM 848 O O . VAL A 1 107 ? -14.566 -3.326 5.785 1.00 96.12 107 VAL A O 1
ATOM 851 N N . SER A 1 108 ? -15.651 -2.472 4.021 1.00 97.25 108 SER A N 1
ATOM 852 C CA . SER A 1 108 ? -15.447 -3.609 3.100 1.00 97.25 108 SER A CA 1
ATOM 853 C C . SER A 1 108 ? -14.720 -3.217 1.805 1.00 97.25 108 SER A C 1
ATOM 855 O O . SER A 1 108 ? -14.454 -4.052 0.937 1.00 97.25 108 SER A O 1
ATOM 857 N N . HIS A 1 109 ? -14.380 -1.938 1.664 1.00 97.81 109 HIS A N 1
ATOM 858 C CA . HIS A 1 109 ? -13.688 -1.390 0.507 1.00 97.81 109 HIS A CA 1
ATOM 859 C C . HIS A 1 109 ? -12.711 -0.298 0.941 1.00 97.81 109 HIS A C 1
ATOM 861 O O . HIS A 1 109 ? -13.055 0.538 1.774 1.00 97.81 109 HIS A O 1
ATOM 867 N N . VAL A 1 110 ? -11.508 -0.312 0.377 1.00 97.69 110 VAL A N 1
ATOM 868 C CA . VAL A 1 110 ? -10.450 0.666 0.636 1.00 97.69 110 VAL A CA 1
ATOM 869 C C . VAL A 1 110 ? -9.944 1.204 -0.698 1.00 97.69 110 VAL A C 1
ATOM 871 O O . VAL A 1 110 ? -9.398 0.452 -1.499 1.00 97.69 110 VAL A O 1
ATOM 874 N N . ASP A 1 111 ? -10.059 2.508 -0.930 1.00 96.44 111 A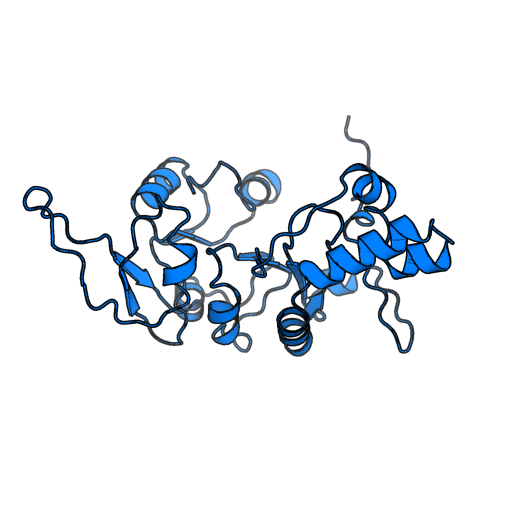SP A N 1
ATOM 875 C CA . ASP A 1 111 ? -9.581 3.105 -2.184 1.00 96.44 111 ASP A CA 1
ATOM 876 C C . ASP A 1 111 ? -8.046 3.054 -2.285 1.00 96.44 111 ASP A C 1
ATOM 878 O O . ASP A 1 111 ? -7.473 2.731 -3.326 1.00 96.44 111 ASP A O 1
ATOM 882 N N . PHE A 1 112 ? -7.366 3.337 -1.171 1.00 96.44 112 PHE A N 1
ATOM 883 C CA . PHE A 1 112 ? -5.910 3.407 -1.091 1.00 96.44 112 PHE A CA 1
ATOM 884 C C . PHE A 1 112 ? -5.389 2.814 0.220 1.00 96.44 112 PHE A C 1
ATOM 886 O O . PHE A 1 112 ? -5.795 3.237 1.306 1.00 96.44 112 PHE A O 1
ATOM 893 N N . PHE A 1 113 ? -4.460 1.864 0.116 1.00 96.94 113 PHE A N 1
ATOM 894 C CA . PHE A 1 113 ? -3.781 1.242 1.247 1.00 96.94 113 PHE A CA 1
ATOM 895 C C . PHE A 1 113 ? -2.264 1.425 1.111 1.00 96.94 113 PHE A C 1
ATOM 897 O O . PHE A 1 113 ? -1.632 0.850 0.225 1.00 96.94 113 PHE A O 1
ATOM 904 N N . SER A 1 114 ? -1.678 2.194 2.030 1.00 94.88 114 SER A N 1
ATOM 905 C CA . SER A 1 114 ? -0.226 2.313 2.192 1.00 94.88 114 SER A CA 1
ATOM 906 C C . SER A 1 114 ? 0.245 1.304 3.237 1.00 94.88 114 SER A C 1
ATOM 908 O O . SER A 1 114 ? -0.197 1.373 4.384 1.00 94.88 114 SER A O 1
ATOM 910 N N . LEU A 1 115 ? 1.121 0.377 2.855 1.00 93.88 115 LEU A N 1
ATOM 911 C CA . LEU A 1 115 ? 1.676 -0.652 3.728 1.00 93.88 115 LEU A CA 1
ATOM 912 C C . LEU A 1 115 ? 3.199 -0.506 3.794 1.00 93.88 115 LEU A C 1
ATOM 914 O O . LEU A 1 115 ? 3.903 -0.864 2.858 1.00 93.88 115 LEU A O 1
ATOM 918 N N . ASP A 1 116 ? 3.664 0.026 4.914 1.00 89.81 116 ASP A N 1
ATOM 919 C CA . ASP A 1 116 ? 5.066 0.282 5.239 1.00 89.81 116 ASP A CA 1
ATOM 920 C C . ASP A 1 116 ? 5.203 -0.059 6.729 1.00 89.81 116 ASP A C 1
ATOM 922 O O . ASP A 1 116 ? 4.747 0.689 7.600 1.00 89.81 116 ASP A O 1
ATOM 926 N N . ILE A 1 117 ? 5.614 -1.300 7.005 1.00 83.06 117 ILE A N 1
ATOM 927 C CA . ILE A 1 117 ? 5.653 -1.880 8.357 1.00 83.06 117 ILE A CA 1
ATOM 928 C C . ILE A 1 117 ? 6.944 -2.677 8.580 1.00 83.06 117 ILE A C 1
ATOM 930 O O . ILE A 1 117 ? 6.971 -3.640 9.355 1.00 83.06 117 ILE A O 1
ATOM 934 N N . GLU A 1 118 ? 8.008 -2.248 7.906 1.00 75.56 118 GLU A N 1
ATOM 935 C CA . GLU A 1 118 ? 9.379 -2.720 8.056 1.00 75.56 118 GLU A CA 1
ATOM 936 C C . GLU A 1 118 ? 9.527 -4.242 7.868 1.00 75.56 118 GLU A C 1
ATOM 938 O O . GLU A 1 118 ? 9.738 -5.017 8.811 1.00 75.56 118 GLU A O 1
ATOM 943 N N . MET A 1 119 ? 9.491 -4.672 6.603 1.00 74.12 119 MET A N 1
ATOM 944 C CA . MET A 1 119 ? 9.871 -6.013 6.124 1.00 74.12 119 MET A CA 1
ATOM 945 C C . MET A 1 119 ? 8.915 -7.155 6.494 1.00 74.12 119 MET A C 1
ATOM 947 O O . MET A 1 119 ? 9.297 -8.334 6.454 1.00 74.12 119 MET A O 1
ATOM 951 N N . THR A 1 120 ? 7.685 -6.836 6.885 1.00 84.75 120 THR A N 1
ATOM 952 C CA . THR A 1 120 ? 6.651 -7.831 7.219 1.00 84.75 120 THR A CA 1
ATOM 953 C C . THR A 1 120 ? 5.402 -7.726 6.342 1.00 84.75 120 THR A C 1
ATOM 955 O O . THR A 1 120 ? 4.412 -8.427 6.573 1.00 84.75 120 THR A O 1
ATOM 958 N N . GLU A 1 121 ? 5.480 -6.932 5.275 1.00 90.31 121 GLU A N 1
ATOM 959 C CA . GLU A 1 121 ? 4.401 -6.619 4.341 1.00 90.31 121 GLU A CA 1
ATOM 960 C C . GLU A 1 121 ? 3.814 -7.898 3.734 1.00 90.31 121 GLU A C 1
ATOM 962 O O . GLU A 1 121 ? 2.605 -8.126 3.788 1.00 90.31 121 GLU A O 1
ATOM 967 N N . GLU A 1 122 ? 4.671 -8.800 3.242 1.00 90.12 122 GLU A N 1
ATOM 968 C CA . GLU A 1 122 ? 4.235 -10.072 2.657 1.00 90.12 122 GLU A CA 1
ATOM 969 C C . GLU A 1 122 ? 3.473 -10.952 3.657 1.00 90.12 122 GLU A C 1
ATOM 971 O O . GLU A 1 122 ? 2.494 -11.607 3.293 1.00 90.12 122 GLU A O 1
ATOM 976 N N . ALA A 1 123 ? 3.893 -10.979 4.923 1.00 90.88 123 ALA A N 1
ATOM 977 C CA . ALA A 1 123 ? 3.243 -11.799 5.941 1.00 90.88 123 ALA A CA 1
ATOM 978 C C . ALA A 1 123 ? 1.841 -11.268 6.280 1.00 90.88 123 ALA A C 1
ATOM 980 O O . ALA A 1 123 ? 0.899 -12.059 6.352 1.00 90.88 123 ALA A O 1
ATOM 981 N N . VAL A 1 124 ? 1.678 -9.946 6.386 1.00 93.06 124 VAL A N 1
ATOM 982 C CA . VAL A 1 124 ? 0.359 -9.309 6.529 1.00 93.06 124 VAL A CA 1
ATOM 983 C C . VAL A 1 124 ? -0.519 -9.593 5.314 1.00 93.06 124 VAL A C 1
ATOM 985 O O . VAL A 1 124 ? -1.675 -9.996 5.456 1.00 93.06 124 VAL A O 1
ATOM 988 N N . LEU A 1 125 ? 0.030 -9.451 4.107 1.00 95.25 125 LEU A N 1
ATOM 989 C CA . LEU A 1 125 ? -0.719 -9.656 2.870 1.00 95.25 125 LEU A CA 1
ATOM 990 C C . LEU A 1 125 ? -1.108 -11.116 2.638 1.00 95.25 125 LEU A C 1
ATOM 992 O O . LEU A 1 125 ? -2.113 -11.361 1.978 1.00 95.25 125 LEU A O 1
ATOM 996 N N . LYS A 1 126 ? -0.389 -12.095 3.196 1.00 94.06 126 LYS A N 1
ATOM 997 C CA . LYS A 1 126 ? -0.792 -13.513 3.158 1.00 94.06 126 LYS A CA 1
ATOM 998 C C . LYS A 1 126 ? -2.057 -13.797 3.963 1.00 94.06 126 LYS A C 1
ATOM 1000 O O . LYS A 1 126 ? -2.834 -14.661 3.557 1.00 94.06 126 LYS A O 1
ATOM 1005 N N . VAL A 1 127 ? -2.271 -13.077 5.065 1.00 94.75 127 VAL A N 1
ATOM 1006 C CA . VAL A 1 127 ? -3.435 -13.246 5.957 1.00 94.75 127 VAL A CA 1
ATOM 1007 C C . VAL A 1 127 ? -4.514 -12.178 5.754 1.00 94.75 127 VAL A C 1
ATOM 1009 O O . VAL A 1 127 ? -5.519 -12.161 6.465 1.00 94.75 127 VAL A O 1
ATOM 1012 N N . PHE A 1 128 ? -4.331 -11.288 4.777 1.00 96.88 128 PHE A N 1
ATOM 1013 C CA . PHE A 1 128 ? -5.287 -10.234 4.461 1.00 96.88 128 PHE A CA 1
ATOM 1014 C C . PHE A 1 128 ? -6.633 -10.810 3.964 1.00 96.88 128 PHE A C 1
ATOM 1016 O O . PHE A 1 128 ? -6.648 -11.752 3.161 1.00 96.88 128 PHE A O 1
ATOM 1023 N N . PRO A 1 129 ? -7.785 -10.257 4.396 1.00 96.56 129 PRO A N 1
ATOM 1024 C CA . PRO A 1 129 ? -9.108 -1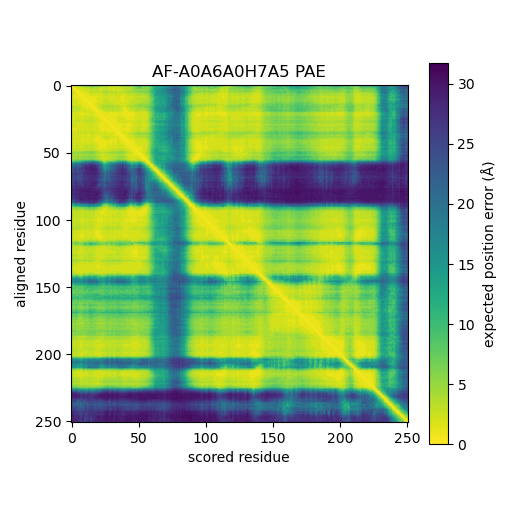0.802 4.093 1.00 96.56 129 PRO A CA 1
ATOM 1025 C C . PRO A 1 129 ? -9.622 -10.388 2.699 1.00 96.56 129 PRO A C 1
ATOM 1027 O O . PRO A 1 129 ? -10.652 -9.731 2.585 1.00 96.56 129 PRO A O 1
ATOM 1030 N N . TYR A 1 130 ? -8.944 -10.792 1.618 1.00 96.19 130 TYR A N 1
ATOM 1031 C CA . TYR A 1 130 ? -9.297 -10.390 0.237 1.00 96.19 130 TYR A CA 1
ATOM 1032 C C . TYR A 1 130 ? -10.727 -10.745 -0.204 1.00 96.19 130 TYR A C 1
ATOM 1034 O O . TYR A 1 130 ? -11.215 -10.195 -1.185 1.00 96.19 130 TYR A O 1
ATOM 1042 N N . GLN A 1 131 ? -11.380 -11.698 0.468 1.00 94.62 131 GLN A N 1
ATOM 1043 C CA . GLN A 1 131 ? -12.767 -12.078 0.178 1.00 94.62 131 GLN A CA 1
ATOM 1044 C C . GLN A 1 131 ? -13.786 -11.121 0.807 1.00 94.62 131 GLN A C 1
ATOM 1046 O O . GLN A 1 131 ? -14.903 -11.019 0.311 1.00 94.62 131 GLN A O 1
ATOM 1051 N N . ASP A 1 132 ? -13.409 -10.443 1.892 1.00 95.50 132 ASP A N 1
ATOM 1052 C CA . ASP A 1 132 ? -14.291 -9.548 2.643 1.00 95.50 132 ASP A CA 1
ATOM 1053 C C . ASP A 1 132 ? -13.995 -8.072 2.360 1.00 95.50 132 ASP A C 1
ATOM 1055 O O . ASP A 1 132 ? -14.879 -7.227 2.490 1.00 95.50 132 ASP A O 1
ATOM 1059 N N . VAL A 1 133 ? -12.739 -7.763 2.020 1.00 97.38 133 VAL A N 1
ATOM 1060 C CA . VAL A 1 133 ? -12.251 -6.398 1.840 1.00 97.38 133 VAL A CA 1
ATOM 1061 C C . VAL A 1 133 ? -11.528 -6.277 0.511 1.00 97.38 133 VAL A C 1
ATOM 1063 O O . VAL A 1 133 ? -10.525 -6.947 0.259 1.00 97.38 133 VAL A O 1
ATOM 1066 N N . THR A 1 134 ? -12.035 -5.384 -0.330 1.00 98.06 134 THR A N 1
ATOM 1067 C CA . THR A 1 134 ? -11.379 -5.002 -1.583 1.00 98.06 134 THR A CA 1
ATOM 1068 C C . THR A 1 134 ? -10.504 -3.779 -1.360 1.00 98.06 134 THR A C 1
ATOM 1070 O O . THR A 1 134 ? -10.841 -2.910 -0.559 1.00 98.06 134 THR A O 1
ATOM 1073 N N . VAL A 1 135 ? -9.378 -3.720 -2.065 1.00 98.38 135 VAL A N 1
ATOM 1074 C CA . VAL A 1 135 ? -8.478 -2.568 -2.049 1.00 98.38 135 VAL A CA 1
ATOM 1075 C C . VAL A 1 135 ? -8.200 -2.175 -3.48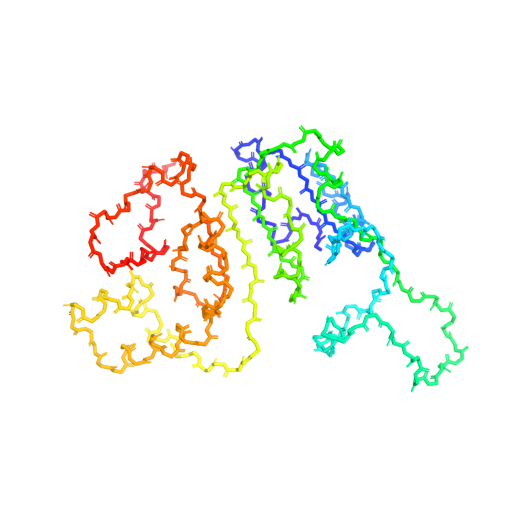6 1.00 98.38 135 VAL A C 1
ATOM 1077 O O . VAL A 1 135 ? -7.842 -3.047 -4.272 1.00 98.38 135 VAL A O 1
ATOM 1080 N N . ASP A 1 136 ? -8.389 -0.912 -3.852 1.00 97.12 136 ASP A N 1
ATOM 1081 C CA . ASP A 1 136 ? -8.210 -0.481 -5.240 1.00 97.12 136 ASP A CA 1
ATOM 1082 C C . ASP A 1 136 ? -6.752 -0.199 -5.580 1.00 97.12 136 ASP A C 1
ATOM 1084 O O . ASP A 1 136 ? -6.276 -0.665 -6.617 1.00 97.12 136 ASP A O 1
ATOM 1088 N N . VAL A 1 137 ? -6.029 0.487 -4.697 1.00 95.56 137 VAL A N 1
ATOM 1089 C CA . VAL A 1 137 ? -4.607 0.785 -4.879 1.00 95.56 137 VAL A CA 1
ATOM 1090 C C . VAL A 1 137 ? -3.814 0.403 -3.637 1.00 95.56 137 VAL A C 1
ATOM 1092 O O . VAL A 1 137 ? -4.104 0.859 -2.532 1.00 95.56 137 VAL A O 1
ATOM 1095 N N . TRP A 1 138 ? -2.768 -0.391 -3.839 1.00 95.75 138 TRP A N 1
ATOM 1096 C CA . TRP A 1 138 ? -1.739 -0.655 -2.842 1.00 95.75 138 TRP A CA 1
ATOM 1097 C C . TRP A 1 138 ? -0.487 0.153 -3.157 1.00 95.75 138 TRP A C 1
ATOM 1099 O O . TRP A 1 138 ? -0.015 0.117 -4.293 1.00 95.75 138 TRP A O 1
ATOM 1109 N N . ALA A 1 139 ? 0.071 0.808 -2.145 1.00 92.81 139 ALA A N 1
ATOM 1110 C CA . ALA A 1 139 ? 1.457 1.262 -2.122 1.00 92.81 139 ALA A CA 1
ATOM 1111 C C . ALA A 1 139 ? 2.174 0.478 -1.020 1.00 92.81 139 ALA A C 1
ATOM 1113 O O . ALA A 1 139 ? 1.776 0.559 0.140 1.00 92.81 139 ALA A O 1
ATOM 1114 N N . ILE A 1 140 ? 3.159 -0.337 -1.387 1.00 91.25 140 ILE A N 1
ATOM 1115 C CA . ILE A 1 140 ? 3.808 -1.291 -0.484 1.00 91.25 140 ILE A CA 1
ATOM 1116 C C . ILE A 1 140 ? 5.305 -1.012 -0.478 1.00 91.25 140 ILE A C 1
ATOM 1118 O O . ILE A 1 140 ? 5.942 -1.125 -1.524 1.00 91.25 140 ILE A O 1
ATOM 1122 N N . GLU A 1 141 ? 5.864 -0.708 0.688 1.00 86.12 141 GLU A N 1
ATOM 1123 C CA . GLU A 1 141 ? 7.314 -0.655 0.858 1.00 86.12 141 GLU A CA 1
ATOM 1124 C C . GLU A 1 141 ? 7.844 -2.095 0.963 1.00 86.12 141 GLU A C 1
ATOM 1126 O O . GLU A 1 141 ? 7.746 -2.734 2.006 1.00 86.12 141 GLU A O 1
ATOM 1131 N N . HIS A 1 142 ? 8.357 -2.661 -0.136 1.00 81.69 142 HIS A N 1
ATOM 1132 C CA . HIS A 1 142 ? 8.871 -4.037 -0.145 1.00 81.69 142 HIS A CA 1
ATOM 1133 C C . HIS A 1 142 ? 10.372 -4.051 -0.397 1.00 81.69 142 HIS A C 1
ATOM 1135 O O . HIS A 1 142 ? 10.852 -3.765 -1.493 1.00 81.69 142 HIS A O 1
ATOM 1141 N N . ARG A 1 143 ? 11.142 -4.435 0.622 1.00 69.56 143 ARG A N 1
ATOM 1142 C CA . ARG A 1 143 ? 12.604 -4.493 0.522 1.00 69.56 143 ARG A CA 1
ATOM 1143 C C . ARG A 1 143 ? 13.099 -5.923 0.355 1.00 69.56 143 ARG A C 1
ATOM 1145 O O . ARG A 1 143 ? 13.004 -6.752 1.263 1.00 69.56 143 ARG A O 1
ATOM 1152 N N . VAL A 1 144 ? 13.740 -6.191 -0.781 1.00 64.12 144 VAL A N 1
ATOM 1153 C CA . VAL A 1 144 ? 14.525 -7.415 -0.977 1.00 64.12 144 VAL A CA 1
ATOM 1154 C C . VAL A 1 144 ? 15.908 -7.227 -0.338 1.00 64.12 144 VAL A C 1
ATOM 1156 O O . VAL A 1 144 ? 16.549 -6.198 -0.556 1.00 64.12 144 VAL A O 1
ATOM 1159 N N . PRO A 1 145 ? 16.420 -8.187 0.454 1.00 58.19 145 PRO A N 1
ATOM 1160 C CA . PRO A 1 145 ? 17.765 -8.085 1.006 1.00 58.19 145 PRO A CA 1
ATOM 1161 C C . PRO A 1 145 ? 18.812 -8.084 -0.110 1.00 58.19 145 PRO A C 1
ATOM 1163 O O . PRO A 1 145 ? 18.969 -9.074 -0.824 1.00 58.19 145 PRO A O 1
ATOM 1166 N N . GLY A 1 146 ? 19.574 -7.002 -0.217 1.00 61.22 146 GLY A N 1
ATOM 1167 C CA . GLY A 1 146 ? 20.667 -6.887 -1.173 1.00 61.22 146 GLY A CA 1
ATOM 1168 C C . GLY A 1 146 ? 21.224 -5.472 -1.208 1.00 61.22 146 GLY A C 1
ATOM 1169 O O . GLY A 1 146 ? 20.518 -4.512 -0.921 1.00 61.22 146 GLY A O 1
ATOM 1170 N N . PHE A 1 147 ? 22.506 -5.341 -1.545 1.00 61.34 147 PHE A N 1
ATOM 1171 C CA . PHE A 1 147 ? 23.111 -4.046 -1.834 1.00 61.34 147 PHE A CA 1
ATOM 1172 C C . PHE A 1 147 ? 23.281 -3.929 -3.345 1.00 61.34 147 PHE A C 1
ATOM 1174 O O . PHE A 1 147 ? 24.011 -4.717 -3.951 1.00 61.34 147 PHE A O 1
ATOM 1181 N N . VAL A 1 148 ? 22.599 -2.962 -3.953 1.00 69.12 148 VAL A N 1
ATOM 1182 C CA . VAL A 1 148 ? 22.696 -2.677 -5.386 1.00 69.12 148 VAL A CA 1
ATOM 1183 C C . VAL A 1 148 ? 23.363 -1.323 -5.540 1.00 69.12 148 VAL A C 1
ATOM 1185 O O . VAL A 1 148 ? 22.873 -0.321 -5.029 1.00 69.12 148 VAL A O 1
ATOM 1188 N N . VAL A 1 149 ? 24.492 -1.282 -6.246 1.00 73.94 149 VAL A N 1
ATOM 1189 C CA . VAL A 1 149 ? 25.104 -0.008 -6.630 1.00 73.94 149 VAL A CA 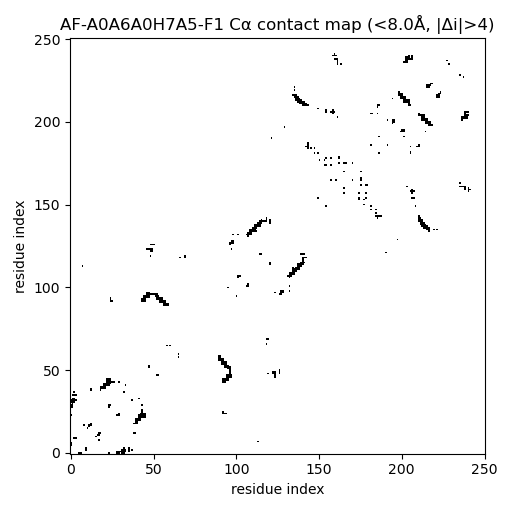1
ATOM 1190 C C . VAL A 1 149 ? 24.275 0.577 -7.766 1.00 73.94 149 VAL A C 1
ATOM 1192 O O . VAL A 1 149 ? 24.251 0.025 -8.869 1.00 73.94 149 VAL A O 1
ATOM 1195 N N . VAL A 1 150 ? 23.592 1.686 -7.492 1.00 77.88 150 VAL A N 1
ATOM 1196 C CA . VAL A 1 150 ? 22.806 2.406 -8.493 1.00 77.88 150 VAL A CA 1
ATOM 1197 C C . VAL A 1 150 ? 23.673 3.484 -9.136 1.00 77.88 150 VAL A C 1
ATOM 1199 O O . VAL A 1 150 ? 24.108 4.425 -8.477 1.00 77.88 150 VAL A O 1
ATOM 1202 N N . ASP A 1 151 ? 23.920 3.346 -10.437 1.00 83.19 151 ASP A N 1
ATOM 1203 C CA . ASP A 1 151 ? 24.435 4.428 -11.273 1.00 83.19 151 ASP A CA 1
ATOM 1204 C C . ASP A 1 151 ? 23.317 5.460 -11.509 1.00 83.19 151 ASP A C 1
ATOM 1206 O O . ASP A 1 151 ? 22.379 5.231 -12.275 1.00 83.19 151 ASP A O 1
ATOM 1210 N N . VAL A 1 152 ? 23.409 6.571 -10.776 1.00 82.00 152 VAL A N 1
ATOM 1211 C CA . VAL A 1 152 ? 22.446 7.684 -10.757 1.00 82.00 152 VAL A CA 1
ATOM 1212 C C . VAL A 1 152 ? 22.268 8.308 -12.141 1.00 82.00 152 VAL A C 1
ATOM 1214 O O . VAL A 1 152 ? 21.149 8.625 -12.542 1.00 82.00 152 VAL A O 1
ATOM 1217 N N . GLU A 1 153 ? 23.358 8.468 -12.895 1.00 84.44 153 GLU A N 1
ATOM 1218 C CA . GLU A 1 153 ? 23.309 9.109 -14.210 1.00 84.44 153 GLU A CA 1
ATOM 1219 C C . GLU A 1 153 ? 22.558 8.230 -15.209 1.00 84.44 153 GLU A C 1
ATOM 1221 O O . GLU A 1 153 ? 21.670 8.712 -15.915 1.00 84.44 153 GLU A O 1
ATOM 1226 N N . LYS A 1 154 ? 22.848 6.924 -15.222 1.00 83.69 154 LYS A N 1
ATOM 1227 C CA . LYS A 1 154 ? 22.131 5.962 -16.072 1.00 83.69 154 LYS A CA 1
ATOM 1228 C C . LYS A 1 154 ? 20.666 5.823 -15.691 1.00 83.69 154 LYS A C 1
ATOM 1230 O O . LYS A 1 154 ? 19.812 5.735 -16.578 1.00 83.69 154 LYS A O 1
ATOM 1235 N N . LEU A 1 155 ? 20.363 5.848 -14.392 1.00 80.38 155 LEU A N 1
ATOM 1236 C CA . LEU A 1 155 ? 18.982 5.818 -13.925 1.00 80.38 155 LEU A CA 1
ATOM 1237 C C . LEU A 1 155 ? 18.216 7.045 -14.428 1.00 80.38 155 LEU A C 1
ATOM 1239 O O . LEU A 1 155 ? 17.164 6.881 -15.028 1.00 80.38 155 LEU A O 1
ATOM 1243 N N . HIS A 1 156 ? 18.755 8.258 -14.281 1.00 82.06 156 HIS A N 1
ATOM 1244 C CA . HIS A 1 156 ? 18.076 9.472 -14.754 1.00 82.06 156 HIS A CA 1
ATOM 1245 C C . HIS A 1 156 ? 17.840 9.491 -16.272 1.00 82.06 156 HIS A C 1
ATOM 1247 O O . HIS A 1 156 ? 16.844 10.046 -16.728 1.00 82.06 156 HIS A O 1
ATOM 1253 N N . ARG A 1 157 ? 18.727 8.882 -17.073 1.00 82.00 157 ARG A N 1
ATOM 1254 C CA . ARG A 1 157 ? 18.526 8.771 -18.531 1.00 82.00 157 ARG A CA 1
ATOM 1255 C C . ARG A 1 157 ? 17.411 7.802 -18.919 1.00 82.00 157 ARG A C 1
ATOM 1257 O O . ARG A 1 157 ? 16.822 7.959 -19.984 1.00 82.00 157 ARG A O 1
ATOM 1264 N N . SER A 1 158 ? 17.153 6.799 -18.085 1.00 79.75 158 SER A N 1
ATOM 1265 C CA . SER A 1 158 ? 16.251 5.684 -18.391 1.00 79.75 158 SER A CA 1
ATOM 1266 C C . SER A 1 158 ? 14.984 5.653 -17.537 1.00 79.75 158 SER A C 1
ATOM 1268 O O . SER A 1 158 ? 14.096 4.854 -17.818 1.00 79.75 158 SER A O 1
ATOM 1270 N N . SER A 1 159 ? 14.862 6.513 -16.522 1.00 76.19 159 SER A N 1
ATOM 1271 C CA . SER A 1 159 ? 13.785 6.456 -15.526 1.00 76.19 159 SER A CA 1
ATOM 1272 C C . SER A 1 159 ? 12.399 6.546 -16.151 1.00 76.19 159 SER A C 1
ATOM 1274 O O . SER A 1 159 ? 11.485 5.892 -15.676 1.00 76.19 159 SER A O 1
ATOM 1276 N N . ASN A 1 160 ? 12.252 7.292 -17.247 1.00 75.69 160 ASN A N 1
ATOM 1277 C CA . ASN A 1 160 ? 10.961 7.504 -17.905 1.00 75.69 160 ASN A CA 1
ATOM 1278 C C . ASN A 1 160 ? 10.562 6.394 -18.882 1.00 75.69 160 ASN A C 1
ATOM 1280 O O . ASN A 1 160 ? 9.502 6.495 -19.484 1.00 75.69 160 ASN A O 1
ATOM 1284 N N . TYR A 1 161 ? 11.399 5.372 -19.048 1.00 77.50 161 TYR A N 1
ATOM 1285 C CA . TYR A 1 161 ? 11.170 4.280 -19.983 1.00 77.50 161 TYR A CA 1
ATOM 1286 C C . TYR A 1 161 ? 11.153 2.953 -19.235 1.00 77.50 161 TYR A C 1
ATOM 1288 O O . TYR A 1 161 ? 11.902 2.731 -18.279 1.00 77.50 161 TYR A O 1
ATOM 1296 N N . THR A 1 162 ? 10.301 2.056 -19.694 1.00 77.12 162 THR A N 1
ATOM 1297 C CA . THR A 1 162 ? 10.291 0.646 -19.317 1.00 77.12 162 THR A CA 1
ATOM 1298 C C . THR A 1 162 ? 11.474 -0.060 -19.972 1.00 77.12 162 THR A C 1
ATOM 1300 O O . THR A 1 162 ? 12.012 0.390 -20.987 1.00 77.12 162 THR A O 1
ATOM 1303 N N . LEU A 1 163 ? 11.879 -1.212 -19.432 1.00 80.62 163 LEU A N 1
ATOM 1304 C CA . LEU A 1 163 ? 12.945 -2.005 -20.051 1.00 80.62 163 LEU A CA 1
ATOM 1305 C C . LEU A 1 163 ? 12.611 -2.387 -21.508 1.00 80.62 163 LEU A C 1
ATOM 1307 O O . LEU A 1 163 ? 13.488 -2.356 -22.368 1.00 80.62 163 LEU A O 1
ATOM 1311 N N . VAL A 1 164 ? 11.342 -2.698 -21.788 1.00 80.44 164 VAL A N 1
ATOM 1312 C CA . VAL A 1 164 ? 10.866 -3.057 -23.133 1.00 80.44 164 VAL A CA 1
ATOM 1313 C C . VAL A 1 164 ? 10.981 -1.872 -24.091 1.00 80.44 164 VAL A C 1
ATOM 1315 O O . VAL A 1 164 ? 11.478 -2.028 -25.204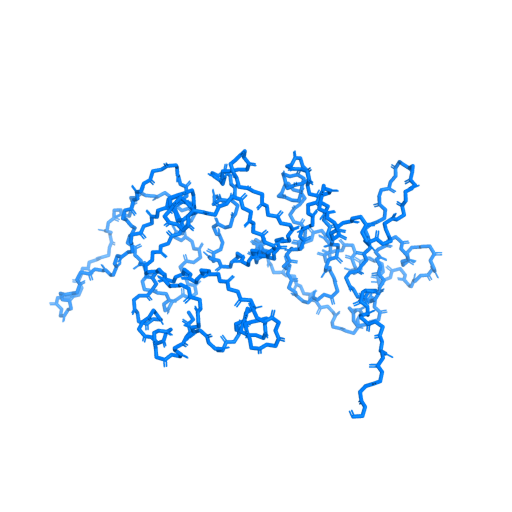 1.00 80.44 164 VAL A O 1
ATOM 1318 N N . GLU A 1 165 ? 10.575 -0.676 -23.665 1.00 83.25 165 GLU A N 1
ATOM 1319 C CA . GLU A 1 165 ? 10.710 0.540 -24.475 1.00 83.25 165 GLU A CA 1
ATOM 1320 C C . GLU A 1 165 ? 12.173 0.883 -24.737 1.00 83.25 165 GLU A C 1
ATOM 1322 O O . GLU A 1 165 ? 12.516 1.239 -25.862 1.00 83.25 165 GLU A O 1
ATOM 1327 N N . MET A 1 166 ? 13.051 0.727 -23.741 1.00 85.88 166 MET A N 1
ATOM 1328 C CA . MET A 1 166 ? 14.489 0.932 -23.927 1.00 85.88 166 MET A CA 1
ATOM 1329 C C . MET A 1 166 ? 15.057 0.004 -25.010 1.00 85.88 166 MET A C 1
ATOM 1331 O O . MET A 1 166 ? 15.830 0.448 -25.863 1.00 85.88 166 MET A O 1
ATOM 1335 N N . GLU A 1 167 ? 14.662 -1.273 -25.000 1.00 87.69 167 GLU A N 1
ATOM 1336 C CA . GLU A 1 167 ? 15.069 -2.259 -26.006 1.00 87.69 167 GLU A CA 1
ATOM 1337 C C . GLU A 1 167 ? 14.516 -1.915 -27.401 1.00 87.69 167 GLU A C 1
ATOM 1339 O O . GLU A 1 167 ? 15.255 -1.963 -28.385 1.00 87.69 167 GLU A O 1
ATOM 1344 N N . GLN A 1 168 ? 13.246 -1.509 -27.498 1.00 88.69 168 GLN A N 1
ATOM 1345 C CA . GLN A 1 168 ? 12.599 -1.148 -28.767 1.00 88.69 168 GLN A CA 1
ATOM 1346 C C . GLN A 1 168 ? 13.136 0.153 -29.375 1.00 88.69 168 GLN A C 1
ATOM 1348 O O . GLN A 1 168 ? 13.264 0.259 -30.595 1.00 88.69 168 GLN A O 1
ATOM 1353 N N . GLN A 1 169 ? 13.459 1.140 -28.539 1.00 91.44 169 GLN A N 1
ATOM 1354 C CA . GLN A 1 169 ? 13.959 2.449 -28.964 1.00 91.44 169 GLN A CA 1
ATOM 1355 C C . GLN A 1 169 ? 15.480 2.468 -29.188 1.00 91.44 169 GLN A C 1
ATOM 1357 O O . GLN A 1 169 ? 16.028 3.487 -29.605 1.00 91.44 169 GLN A O 1
ATOM 1362 N N . GLY A 1 170 ? 16.171 1.347 -28.951 1.00 93.38 170 GLY A N 1
ATOM 1363 C CA . GLY A 1 170 ? 17.599 1.207 -29.235 1.00 93.38 170 GLY A CA 1
ATOM 1364 C C . GLY A 1 170 ? 18.498 1.986 -28.275 1.00 93.38 170 GLY A C 1
ATOM 1365 O O . GLY A 1 170 ? 19.484 2.586 -28.709 1.00 93.38 170 GLY A O 1
ATOM 1366 N N . PHE A 1 171 ? 18.168 1.991 -26.979 1.00 93.12 171 PHE A N 1
ATOM 1367 C CA . PHE A 1 171 ? 19.018 2.592 -25.947 1.00 93.12 171 PHE A CA 1
ATOM 1368 C C . PHE A 1 171 ? 20.416 1.944 -25.907 1.00 93.12 171 PHE A C 1
ATOM 1370 O O . PHE A 1 171 ? 20.576 0.787 -26.310 1.00 93.12 171 PHE A O 1
ATOM 1377 N N . PRO A 1 172 ? 21.444 2.653 -25.392 1.00 95.06 172 PRO A N 1
ATOM 1378 C CA . PRO A 1 172 ? 22.781 2.088 -25.248 1.00 95.06 172 PRO A CA 1
ATOM 1379 C C . PRO A 1 172 ? 22.765 0.766 -24.453 1.00 95.06 172 PRO A C 1
ATOM 1381 O O . PRO A 1 172 ? 22.102 0.694 -23.410 1.00 95.06 172 PRO A O 1
ATOM 1384 N N . PRO A 1 173 ? 23.491 -0.287 -24.887 1.00 94.25 173 PRO A N 1
ATOM 1385 C CA . PRO A 1 173 ? 23.474 -1.589 -24.215 1.00 94.25 173 PRO A CA 1
ATOM 1386 C C . PRO A 1 173 ? 23.818 -1.521 -22.722 1.00 94.25 173 PRO A C 1
ATOM 1388 O O . PRO A 1 173 ? 23.279 -2.279 -21.919 1.00 94.25 173 PRO A O 1
ATOM 1391 N N . GLU A 1 174 ? 24.699 -0.606 -22.323 1.00 92.12 174 GLU A N 1
ATOM 1392 C CA . GLU A 1 174 ? 25.087 -0.392 -20.932 1.00 92.12 174 GLU A CA 1
ATOM 1393 C C . GLU A 1 174 ? 23.970 0.178 -20.050 1.00 92.12 174 GLU A C 1
ATOM 1395 O O . GLU A 1 174 ? 23.997 -0.062 -18.840 1.00 92.12 174 GLU A O 1
ATOM 1400 N N . ASP A 1 175 ? 23.013 0.901 -20.636 1.00 89.69 175 ASP A N 1
ATOM 1401 C CA . ASP A 1 175 ? 21.841 1.443 -19.944 1.00 89.69 175 ASP A CA 1
ATOM 1402 C C . ASP A 1 175 ? 20.774 0.347 -19.812 1.00 89.69 175 ASP A C 1
ATOM 1404 O O . ASP A 1 175 ? 20.220 0.154 -18.731 1.00 89.69 175 ASP A O 1
ATOM 1408 N N . ILE A 1 176 ? 20.572 -0.460 -20.861 1.00 89.38 176 ILE A N 1
ATOM 1409 C CA . ILE A 1 176 ? 19.684 -1.636 -20.830 1.00 89.38 176 ILE A CA 1
ATOM 1410 C C . ILE A 1 176 ? 20.162 -2.647 -19.774 1.00 89.38 176 ILE A C 1
ATOM 1412 O O . ILE A 1 176 ? 19.384 -3.076 -18.923 1.00 89.38 176 ILE A O 1
ATOM 1416 N N . ILE A 1 177 ? 21.457 -2.991 -19.765 1.00 90.31 177 ILE A N 1
ATOM 1417 C CA . ILE A 1 177 ? 22.044 -3.914 -18.776 1.00 90.31 177 ILE A CA 1
ATOM 1418 C C . ILE A 1 177 ? 21.921 -3.351 -17.356 1.00 90.31 177 ILE A C 1
ATOM 1420 O O . ILE A 1 177 ? 21.681 -4.101 -16.406 1.00 90.31 177 ILE A O 1
ATOM 1424 N N . HIS A 1 178 ? 22.109 -2.039 -17.184 1.00 86.69 178 HIS A N 1
ATOM 1425 C CA . HIS A 1 178 ? 21.931 -1.389 -15.888 1.00 86.69 178 HIS A CA 1
ATOM 1426 C C . HIS A 1 178 ? 20.478 -1.503 -15.412 1.00 86.69 178 HIS A C 1
ATOM 1428 O O . HIS A 1 178 ? 20.261 -1.988 -14.300 1.00 86.69 178 HIS A O 1
ATOM 1434 N N . ARG A 1 179 ? 19.491 -1.204 -16.268 1.00 84.69 179 ARG A N 1
ATOM 1435 C CA . ARG A 1 179 ? 18.066 -1.345 -15.931 1.00 84.69 179 ARG A CA 1
ATOM 1436 C C . ARG A 1 179 ? 17.675 -2.791 -15.623 1.00 84.69 179 ARG A C 1
ATOM 1438 O O . ARG A 1 179 ? 17.032 -3.031 -14.606 1.00 84.69 179 ARG A O 1
ATOM 1445 N N . GLN A 1 180 ? 18.131 -3.764 -16.415 1.00 86.06 180 GLN A N 1
ATOM 1446 C CA . GLN A 1 180 ? 17.900 -5.196 -16.159 1.00 86.06 180 GLN A CA 1
ATOM 1447 C C . GLN A 1 180 ? 18.393 -5.632 -14.773 1.00 86.06 180 GLN A C 1
ATOM 1449 O O . GLN A 1 180 ? 17.739 -6.439 -14.106 1.00 86.06 180 GLN A O 1
ATOM 1454 N N . ARG A 1 181 ? 19.538 -5.100 -14.322 1.00 85.12 181 ARG A N 1
ATOM 1455 C CA . ARG A 1 181 ? 20.072 -5.374 -12.979 1.00 85.12 181 ARG A CA 1
ATOM 1456 C C . ARG A 1 181 ? 19.213 -4.759 -11.883 1.00 85.12 181 ARG A C 1
ATOM 1458 O O . ARG A 1 181 ? 18.986 -5.438 -10.889 1.00 85.12 181 ARG A O 1
ATOM 1465 N N . LEU A 1 182 ? 18.741 -3.523 -12.060 1.00 81.31 182 LEU A N 1
ATOM 1466 C CA . LEU A 1 182 ? 17.858 -2.870 -11.089 1.00 81.31 182 LEU A CA 1
ATOM 1467 C C . LEU A 1 182 ? 16.531 -3.619 -10.958 1.00 81.31 182 LEU A C 1
ATOM 1469 O O . LEU A 1 182 ? 16.171 -4.002 -9.851 1.00 81.31 182 LEU A O 1
ATOM 1473 N N . VAL A 1 183 ? 15.876 -3.918 -12.084 1.00 81.06 183 VAL A N 1
ATOM 1474 C CA . VAL A 1 183 ? 14.648 -4.730 -12.134 1.00 81.06 183 VAL A CA 1
ATOM 1475 C C . VAL A 1 183 ? 14.870 -6.060 -11.417 1.00 81.06 183 VAL A C 1
ATOM 1477 O O . VAL A 1 183 ? 14.146 -6.401 -10.493 1.00 81.06 183 VAL A O 1
ATOM 1480 N N . SER A 1 184 ? 15.938 -6.787 -11.756 1.00 80.94 184 SER A N 1
ATOM 1481 C CA . SER A 1 184 ? 16.220 -8.091 -11.138 1.00 80.94 184 SER A CA 1
ATOM 1482 C C . SER A 1 184 ? 16.519 -8.027 -9.639 1.00 80.94 184 SER A C 1
ATOM 1484 O O . SER A 1 184 ? 16.416 -9.051 -8.967 1.00 80.94 184 SER A O 1
ATOM 1486 N N . ALA A 1 185 ? 16.951 -6.874 -9.128 1.00 78.50 185 ALA A N 1
ATOM 1487 C CA . ALA A 1 185 ? 17.339 -6.725 -7.736 1.00 78.50 185 ALA A CA 1
ATOM 1488 C C . ALA A 1 185 ? 16.230 -6.141 -6.853 1.00 78.50 185 ALA A C 1
ATOM 1490 O O . ALA A 1 185 ? 16.122 -6.537 -5.695 1.00 78.50 185 ALA A O 1
ATOM 1491 N N . PHE A 1 186 ? 15.424 -5.220 -7.383 1.00 78.12 186 PHE A N 1
ATOM 1492 C CA . PHE A 1 186 ? 14.332 -4.588 -6.647 1.00 78.12 186 PHE A CA 1
ATOM 1493 C C . PHE A 1 186 ? 13.012 -5.344 -6.788 1.00 78.12 186 PHE A C 1
ATOM 1495 O O . PHE A 1 186 ? 12.256 -5.409 -5.825 1.00 78.12 186 PHE A O 1
ATOM 1502 N N . GLU A 1 187 ? 12.736 -5.957 -7.941 1.00 82.50 187 GLU A N 1
ATOM 1503 C CA . GLU A 1 187 ? 11.488 -6.686 -8.144 1.00 82.50 187 GLU A CA 1
ATOM 1504 C C . GLU A 1 187 ? 11.558 -8.101 -7.567 1.00 82.50 187 GLU A C 1
ATOM 1506 O O . GLU A 1 187 ? 12.124 -9.035 -8.149 1.00 82.50 187 GLU A O 1
ATOM 1511 N N . ASP A 1 188 ? 10.893 -8.293 -6.432 1.00 84.62 188 ASP A N 1
ATOM 1512 C CA . ASP A 1 188 ? 10.564 -9.618 -5.929 1.00 84.62 188 ASP A CA 1
ATOM 1513 C C . ASP A 1 188 ? 9.491 -10.254 -6.819 1.00 84.62 188 ASP A C 1
ATOM 1515 O O . ASP A 1 188 ? 8.284 -10.102 -6.615 1.00 84.62 188 ASP A O 1
ATOM 1519 N N . LYS A 1 189 ? 9.946 -11.001 -7.828 1.00 84.44 189 LYS A N 1
ATOM 1520 C CA . LYS A 1 189 ? 9.067 -11.655 -8.807 1.00 84.44 189 LYS A CA 1
ATOM 1521 C C . LYS A 1 189 ? 8.041 -12.584 -8.162 1.00 84.44 189 LYS A C 1
ATOM 1523 O O . LYS A 1 189 ? 6.937 -12.719 -8.683 1.00 84.44 189 LYS A O 1
ATOM 1528 N N . ASN A 1 190 ? 8.381 -13.224 -7.041 1.00 89.00 190 ASN A N 1
ATOM 1529 C CA . ASN A 1 190 ? 7.455 -14.123 -6.357 1.00 89.00 190 ASN A CA 1
ATOM 1530 C C . ASN A 1 190 ? 6.348 -13.329 -5.666 1.00 89.00 190 ASN A C 1
ATOM 1532 O O . ASN A 1 190 ? 5.177 -13.692 -5.774 1.00 89.00 190 ASN A O 1
ATOM 1536 N N . PHE A 1 191 ? 6.712 -12.233 -5.002 1.00 89.06 191 PHE A N 1
ATOM 1537 C CA . PHE A 1 191 ? 5.754 -11.341 -4.364 1.00 89.06 191 PHE A CA 1
ATOM 1538 C C . PHE A 1 191 ? 4.842 -10.644 -5.384 1.00 89.06 191 PHE A C 1
ATOM 1540 O O . PHE A 1 191 ? 3.618 -10.638 -5.233 1.00 89.06 191 PHE A O 1
ATOM 1547 N N . ILE A 1 192 ? 5.415 -10.139 -6.478 1.00 89.62 192 ILE A N 1
ATOM 1548 C CA . ILE A 1 192 ? 4.655 -9.544 -7.583 1.00 89.62 192 ILE A CA 1
ATOM 1549 C C . ILE A 1 192 ? 3.676 -10.568 -8.162 1.00 89.62 192 ILE A C 1
ATOM 1551 O O . ILE A 1 192 ? 2.485 -10.280 -8.296 1.00 89.62 192 ILE A O 1
ATOM 1555 N N . GLN A 1 193 ? 4.131 -11.795 -8.437 1.00 91.31 193 GLN A N 1
ATOM 1556 C CA . GLN A 1 193 ? 3.256 -12.851 -8.945 1.00 91.31 193 GLN A CA 1
ATOM 1557 C C . GLN A 1 193 ? 2.165 -13.235 -7.937 1.00 91.31 193 GLN A C 1
ATOM 1559 O O . GLN A 1 193 ? 1.029 -13.501 -8.335 1.00 91.31 193 GLN A O 1
ATOM 1564 N N . PHE A 1 194 ? 2.477 -13.241 -6.638 1.00 94.38 194 PHE A N 1
ATOM 1565 C CA . PHE A 1 194 ? 1.491 -13.439 -5.580 1.00 94.38 194 PHE A CA 1
ATOM 1566 C C . PHE A 1 194 ? 0.372 -12.391 -5.663 1.00 94.38 194 PHE A C 1
ATOM 1568 O O . PHE A 1 194 ? -0.797 -12.775 -5.711 1.00 94.38 194 PHE A O 1
ATOM 1575 N N . MET A 1 195 ? 0.706 -11.102 -5.775 1.00 95.19 195 MET A N 1
ATOM 1576 C CA . MET A 1 195 ? -0.284 -10.026 -5.911 1.00 95.19 195 MET A CA 1
ATOM 1577 C C . MET A 1 195 ? -1.056 -10.106 -7.237 1.00 95.19 195 MET A C 1
ATOM 1579 O O . MET A 1 195 ? -2.279 -9.952 -7.254 1.00 95.19 195 MET A O 1
ATOM 1583 N N . ILE A 1 196 ? -0.395 -10.442 -8.350 1.00 94.50 196 ILE A N 1
ATOM 1584 C CA . ILE A 1 196 ? -1.064 -10.657 -9.645 1.00 94.50 196 ILE A CA 1
ATOM 1585 C C . ILE A 1 196 ? -2.108 -11.776 -9.548 1.00 94.50 196 ILE A C 1
ATOM 1587 O O . ILE A 1 196 ? -3.232 -11.617 -10.030 1.00 94.50 196 ILE A O 1
ATOM 1591 N N . ASN A 1 197 ? -1.775 -12.880 -8.875 1.00 95.69 197 ASN A N 1
ATOM 1592 C CA . ASN A 1 197 ? -2.693 -13.999 -8.648 1.00 95.69 197 ASN A CA 1
ATOM 1593 C C . ASN A 1 197 ? -3.889 -13.618 -7.756 1.00 95.69 197 ASN A C 1
ATOM 1595 O O . ASN A 1 197 ? -4.901 -14.316 -7.766 1.00 95.69 197 ASN A O 1
ATOM 1599 N N . LYS A 1 198 ? -3.798 -12.514 -7.001 1.00 96.44 198 LYS A N 1
ATOM 1600 C CA . LYS A 1 198 ? -4.907 -11.924 -6.235 1.00 96.44 198 LYS A CA 1
ATOM 1601 C C . LYS A 1 198 ? -5.778 -10.961 -7.054 1.00 96.44 198 LYS A C 1
ATOM 1603 O O . LYS A 1 198 ? -6.696 -10.375 -6.494 1.00 96.44 198 LYS A O 1
ATOM 1608 N N . GLY A 1 199 ? -5.527 -10.809 -8.357 1.00 95.88 199 GLY A N 1
ATOM 1609 C CA . GLY A 1 199 ? -6.333 -9.960 -9.242 1.00 95.88 199 GLY A CA 1
ATOM 1610 C C . GLY A 1 199 ? -5.813 -8.530 -9.390 1.00 95.88 199 GLY A C 1
ATOM 1611 O O . GLY A 1 199 ? -6.556 -7.647 -9.822 1.00 95.88 199 GLY A O 1
ATOM 1612 N N . TYR A 1 200 ? -4.544 -8.290 -9.066 1.00 95.81 200 TYR A N 1
ATOM 1613 C CA . TYR A 1 200 ? -3.927 -6.973 -9.186 1.00 95.81 200 TYR A CA 1
ATOM 1614 C C . TYR A 1 200 ? -3.057 -6.844 -10.439 1.00 95.81 200 TYR A C 1
ATOM 1616 O O . TYR A 1 200 ? -2.559 -7.822 -11.001 1.00 95.81 200 TYR A O 1
ATOM 1624 N N . TYR A 1 201 ? -2.906 -5.611 -10.900 1.00 91.19 201 TYR A N 1
ATOM 1625 C CA . TYR A 1 201 ? -1.972 -5.187 -11.928 1.00 91.19 201 TYR A CA 1
ATOM 1626 C C . TYR A 1 201 ? -0.782 -4.498 -11.256 1.00 91.19 201 TYR A C 1
ATOM 1628 O O . TYR A 1 201 ? -0.983 -3.595 -10.448 1.00 91.19 201 TYR A O 1
ATOM 1636 N N . TYR A 1 202 ? 0.435 -4.941 -11.573 1.00 88.44 202 TYR A N 1
ATOM 1637 C CA . TYR A 1 202 ? 1.668 -4.334 -11.076 1.00 88.44 202 TYR A CA 1
ATOM 1638 C C . TYR A 1 202 ? 2.062 -3.151 -11.960 1.00 88.44 202 TYR A C 1
ATOM 1640 O O . TYR A 1 202 ? 2.266 -3.321 -13.167 1.00 88.44 202 TYR A O 1
ATOM 1648 N N . LEU A 1 203 ? 2.160 -1.974 -11.348 1.00 81.25 203 LEU A N 1
ATOM 1649 C CA . LEU A 1 203 ? 2.732 -0.788 -11.966 1.00 81.25 203 LEU A CA 1
ATOM 1650 C C . LEU A 1 203 ? 4.251 -0.846 -11.810 1.00 81.25 203 LEU A C 1
ATOM 1652 O O . LEU A 1 203 ? 4.747 -0.834 -10.684 1.00 81.25 203 LEU A O 1
ATOM 1656 N N . ASP A 1 204 ? 4.972 -0.897 -12.930 1.00 69.31 204 ASP A N 1
ATOM 1657 C CA . ASP A 1 204 ? 6.434 -0.845 -12.909 1.00 69.31 204 ASP A CA 1
ATOM 1658 C C . ASP A 1 204 ? 6.865 0.549 -12.436 1.00 69.31 204 ASP A C 1
ATOM 1660 O O . ASP A 1 204 ? 6.773 1.555 -13.146 1.00 69.31 204 ASP A O 1
ATOM 1664 N N . ALA A 1 205 ? 7.282 0.595 -11.174 1.00 62.12 205 ALA A N 1
ATOM 1665 C CA . ALA A 1 205 ? 7.749 1.787 -10.488 1.00 62.12 205 ALA A CA 1
ATOM 1666 C C . ALA A 1 205 ? 9.285 1.840 -10.410 1.00 62.12 205 ALA A C 1
ATOM 1668 O O . ALA A 1 205 ? 9.828 2.626 -9.631 1.00 62.12 205 ALA A O 1
ATOM 1669 N N . THR A 1 206 ? 10.017 1.078 -11.242 1.00 57.56 206 THR A N 1
ATOM 1670 C CA . THR A 1 206 ? 11.500 1.058 -11.257 1.00 57.56 206 THR A CA 1
ATOM 1671 C C . THR A 1 206 ? 12.149 2.354 -11.784 1.00 57.56 206 THR A C 1
ATOM 1673 O O . THR A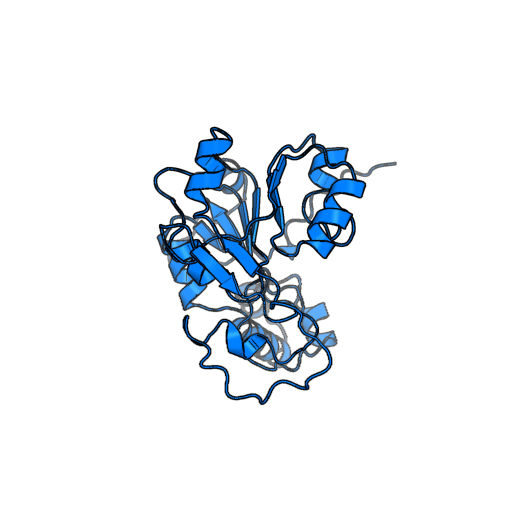 1 206 ? 13.328 2.391 -12.132 1.00 57.56 206 THR A O 1
ATOM 1676 N N . CYS A 1 207 ? 11.391 3.451 -11.782 1.00 54.19 207 CYS A N 1
ATOM 1677 C CA . CYS A 1 207 ? 11.821 4.825 -12.002 1.00 54.19 207 CYS A CA 1
ATOM 1678 C C . CYS A 1 207 ? 12.692 5.410 -10.872 1.00 54.19 207 CYS A C 1
ATOM 1680 O O . CYS A 1 207 ? 13.243 6.499 -11.039 1.00 54.19 207 CYS A O 1
ATOM 1682 N N . THR A 1 208 ? 12.757 4.769 -9.698 1.00 53.00 208 THR A N 1
ATOM 1683 C CA . THR A 1 208 ? 13.348 5.363 -8.485 1.00 53.00 208 THR A CA 1
ATOM 1684 C C . THR A 1 208 ? 14.432 4.481 -7.856 1.00 53.00 208 THR A C 1
ATOM 1686 O O . THR A 1 208 ? 14.641 3.336 -8.248 1.00 53.00 208 THR A O 1
ATOM 1689 N N . TYR A 1 209 ? 15.143 5.028 -6.866 1.00 55.19 209 TYR A N 1
ATOM 1690 C CA . TYR A 1 209 ? 16.164 4.318 -6.083 1.00 55.19 209 TYR A CA 1
ATOM 1691 C C . TYR A 1 209 ? 15.586 3.304 -5.082 1.00 55.19 209 TYR A C 1
ATOM 1693 O O . TYR A 1 209 ? 16.356 2.673 -4.357 1.00 55.19 209 TYR A O 1
ATOM 1701 N N . VAL A 1 210 ? 14.257 3.185 -4.996 1.00 57.44 210 VAL A N 1
ATOM 1702 C CA . VAL A 1 210 ? 13.554 2.429 -3.956 1.00 57.44 210 VAL A CA 1
ATOM 1703 C C . VAL A 1 210 ? 12.579 1.450 -4.611 1.00 57.44 210 VAL A C 1
ATOM 1705 O O . VAL A 1 210 ? 11.895 1.790 -5.573 1.00 57.44 210 VAL A O 1
ATOM 1708 N N . GLY A 1 211 ? 12.555 0.215 -4.107 1.00 61.22 211 GLY A N 1
ATOM 1709 C CA . GLY A 1 211 ? 11.758 -0.897 -4.633 1.00 61.22 211 GLY A CA 1
ATOM 1710 C C . GLY A 1 211 ? 10.298 -0.897 -4.185 1.00 61.22 211 GLY A C 1
ATOM 1711 O O . GLY A 1 211 ? 9.734 -1.970 -4.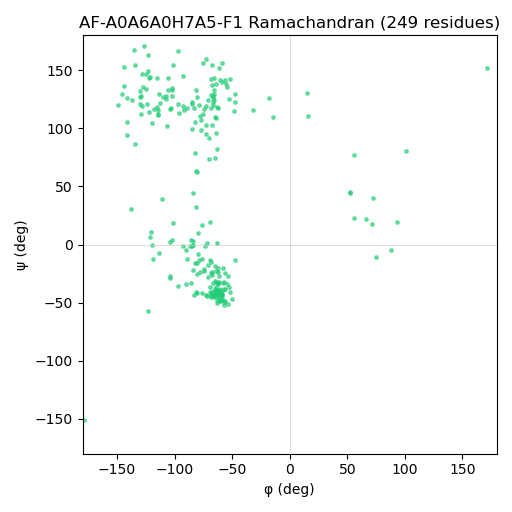006 1.00 61.22 211 GLY A O 1
ATOM 1712 N N . ASP A 1 212 ? 9.690 0.268 -3.972 1.00 80.19 212 ASP A N 1
ATOM 1713 C CA . ASP A 1 212 ? 8.293 0.331 -3.547 1.00 80.19 212 ASP A CA 1
ATOM 1714 C C . ASP A 1 212 ? 7.384 -0.167 -4.668 1.00 80.19 212 ASP A C 1
ATOM 1716 O O . ASP A 1 212 ? 7.566 0.144 -5.850 1.00 80.19 212 ASP A O 1
ATOM 1720 N N . PHE A 1 213 ? 6.389 -0.965 -4.300 1.00 87.12 213 PHE A N 1
ATOM 1721 C CA . PHE A 1 213 ? 5.485 -1.579 -5.253 1.00 87.12 213 PHE A CA 1
ATOM 1722 C C . PHE A 1 213 ? 4.128 -0.905 -5.236 1.00 87.12 213 PHE A C 1
ATOM 1724 O O . PHE A 1 213 ? 3.501 -0.729 -4.191 1.00 87.12 213 PHE A O 1
ATOM 1731 N N . MET A 1 214 ? 3.641 -0.602 -6.436 1.00 90.12 214 MET A N 1
ATOM 1732 C CA . MET A 1 214 ? 2.284 -0.137 -6.646 1.00 90.12 214 MET A CA 1
ATOM 1733 C C . MET A 1 214 ? 1.465 -1.208 -7.355 1.00 90.12 214 MET A C 1
ATOM 1735 O O . MET A 1 214 ? 1.835 -1.697 -8.425 1.00 90.12 214 MET A O 1
ATOM 1739 N N . PHE A 1 215 ? 0.324 -1.554 -6.769 1.00 93.25 215 PHE A N 1
ATOM 1740 C CA . PHE A 1 215 ? -0.618 -2.494 -7.365 1.00 93.25 215 PHE A CA 1
ATOM 1741 C C . PHE A 1 215 ? -1.996 -1.865 -7.486 1.00 93.25 215 PHE A C 1
ATOM 1743 O O . PHE A 1 215 ? -2.504 -1.302 -6.522 1.00 93.25 215 PHE A O 1
ATOM 1750 N N . VAL A 1 216 ? -2.626 -2.023 -8.648 1.00 95.00 216 VAL A N 1
ATOM 1751 C CA . VAL A 1 216 ? -3.993 -1.553 -8.903 1.00 95.00 216 VAL A CA 1
ATOM 1752 C C . VAL A 1 216 ? -4.904 -2.752 -9.122 1.00 95.00 216 VAL A C 1
ATOM 1754 O O . VAL A 1 216 ? -4.589 -3.648 -9.907 1.00 95.00 216 VAL A O 1
ATOM 1757 N N . ARG A 1 217 ? -6.039 -2.814 -8.429 1.00 96.50 217 ARG A N 1
ATOM 1758 C CA . ARG A 1 217 ? -7.012 -3.901 -8.583 1.00 96.50 217 ARG A CA 1
ATOM 1759 C C . ARG A 1 217 ? -7.622 -3.859 -9.978 1.00 96.50 217 ARG A C 1
ATOM 1761 O O . ARG A 1 217 ? -8.229 -2.858 -10.349 1.00 96.50 217 ARG A O 1
ATOM 1768 N N . LYS A 1 218 ? -7.536 -4.961 -10.727 1.00 94.38 218 LYS A N 1
ATOM 1769 C CA . LYS A 1 218 ? -7.999 -5.036 -12.130 1.00 94.38 218 LYS A CA 1
ATOM 1770 C C . LYS A 1 218 ? -9.499 -4.789 -12.305 1.00 94.38 218 LYS A C 1
ATOM 1772 O O . LYS A 1 218 ? -9.956 -4.410 -13.374 1.00 94.38 218 LYS A O 1
ATOM 1777 N N . GLU A 1 219 ? -10.273 -5.018 -11.256 1.00 94.94 219 GLU A N 1
ATOM 1778 C CA . GLU A 1 219 ? -11.722 -4.812 -11.258 1.00 94.94 219 GLU A CA 1
ATOM 1779 C C . GLU A 1 219 ? -12.139 -3.392 -10.836 1.00 94.94 219 GLU A C 1
ATOM 1781 O O . GLU A 1 219 ? -13.328 -3.076 -10.878 1.00 94.94 219 GLU A O 1
ATOM 1786 N N . SER A 1 220 ? -11.195 -2.541 -10.420 1.00 94.56 220 SER A N 1
ATOM 1787 C CA . SER A 1 220 ? -11.479 -1.163 -10.004 1.00 94.56 220 SER A CA 1
ATOM 1788 C C . SER A 1 220 ? -11.752 -0.241 -11.193 1.00 94.56 220 SER A C 1
ATOM 1790 O O . SER A 1 220 ? -11.284 -0.479 -12.309 1.00 94.56 220 SER A O 1
ATOM 1792 N N . GLU A 1 221 ? -12.477 0.854 -10.952 1.00 91.94 221 GLU A N 1
ATOM 1793 C CA . GLU A 1 221 ? -12.656 1.913 -11.957 1.00 91.94 221 GLU A CA 1
ATOM 1794 C C . GLU A 1 221 ? -11.328 2.606 -12.289 1.00 91.94 221 GLU A C 1
ATOM 1796 O O . GLU A 1 221 ? -11.097 2.972 -13.441 1.00 91.94 221 GLU A O 1
ATOM 1801 N N . ILE A 1 222 ? -10.417 2.697 -11.311 1.00 89.56 222 ILE A N 1
ATOM 1802 C CA . ILE A 1 222 ? -9.061 3.220 -11.514 1.00 89.56 222 ILE A CA 1
ATOM 1803 C C . ILE A 1 222 ? -8.364 2.412 -12.607 1.00 89.56 222 ILE A C 1
ATOM 1805 O O . ILE A 1 222 ? -7.939 2.994 -13.600 1.00 89.56 222 ILE A O 1
ATOM 1809 N N . TYR A 1 223 ? -8.339 1.079 -12.503 1.00 89.62 223 TYR A N 1
ATOM 1810 C CA . TYR A 1 223 ? -7.734 0.240 -13.538 1.00 89.62 223 TYR A CA 1
ATOM 1811 C C . TYR A 1 223 ? -8.392 0.406 -14.912 1.00 89.62 223 TYR A C 1
ATOM 1813 O O . TYR A 1 223 ? -7.693 0.496 -15.915 1.00 89.62 223 TYR A O 1
ATOM 1821 N N . LYS A 1 224 ? -9.726 0.494 -14.975 1.00 88.56 224 LYS A N 1
ATOM 1822 C CA . LYS A 1 224 ? -10.453 0.689 -16.244 1.00 88.56 224 LYS A CA 1
ATOM 1823 C C . LYS A 1 224 ? -10.130 2.025 -16.916 1.00 88.56 224 LYS A C 1
ATOM 1825 O O . LYS A 1 224 ? -10.166 2.108 -18.139 1.00 88.56 224 LYS A O 1
ATOM 1830 N N . SER A 1 225 ? -9.847 3.057 -16.122 1.00 85.81 225 SER A N 1
ATOM 1831 C CA . SER A 1 225 ? -9.439 4.379 -16.611 1.00 85.81 225 SER A CA 1
ATOM 1832 C C . SER A 1 225 ? -7.963 4.468 -16.990 1.00 85.81 225 SER A C 1
ATOM 1834 O O . SER A 1 225 ? -7.568 5.397 -17.691 1.00 85.81 225 SER A O 1
ATOM 1836 N N . MET A 1 226 ? -7.142 3.508 -16.558 1.00 80.44 226 MET A N 1
ATOM 1837 C CA . MET A 1 226 ? -5.771 3.412 -17.031 1.00 80.44 226 MET A CA 1
ATOM 1838 C C . MET A 1 226 ? -5.802 2.952 -18.490 1.00 80.44 226 MET A C 1
ATOM 1840 O O . MET A 1 226 ? -6.349 1.895 -18.805 1.00 80.44 226 MET A O 1
ATOM 1844 N N . GLU A 1 227 ? -5.175 3.723 -19.378 1.00 66.25 227 GLU A N 1
ATOM 1845 C CA . GLU A 1 227 ? -4.850 3.302 -20.744 1.00 66.25 227 GLU A CA 1
ATOM 1846 C C . GLU A 1 227 ? -3.829 2.155 -20.686 1.00 66.25 227 GLU A C 1
ATOM 1848 O O . GLU A 1 227 ? -2.625 2.349 -20.867 1.00 66.25 227 GLU A O 1
ATOM 1853 N N . THR A 1 228 ? -4.301 0.966 -20.322 1.00 59.22 228 THR A N 1
ATOM 1854 C CA . THR A 1 228 ? -3.521 -0.266 -20.337 1.00 59.22 228 THR A CA 1
ATOM 1855 C C . THR A 1 228 ? -3.681 -0.884 -21.717 1.00 59.22 228 THR A C 1
ATOM 1857 O O . THR A 1 228 ? -4.794 -1.188 -22.153 1.00 59.22 228 THR A O 1
ATOM 1860 N N . GLU A 1 229 ? -2.579 -1.015 -22.456 1.00 49.09 229 GLU A N 1
ATOM 1861 C CA . GLU A 1 229 ? -2.622 -1.622 -23.782 1.00 49.09 229 GLU A CA 1
ATOM 1862 C C . GLU A 1 229 ? -3.097 -3.075 -23.664 1.00 49.09 229 GLU A C 1
ATOM 1864 O O . GLU A 1 229 ? -2.467 -3.930 -23.040 1.00 49.09 229 GLU A O 1
ATOM 1869 N N . THR A 1 230 ? -4.243 -3.371 -24.272 1.00 42.06 230 THR A N 1
ATOM 1870 C CA . THR A 1 230 ? -4.755 -4.734 -24.404 1.00 42.06 230 THR A CA 1
ATOM 1871 C C . THR A 1 230 ? -4.067 -5.399 -25.590 1.00 42.06 230 THR A C 1
ATOM 1873 O O . THR A 1 230 ? -4.644 -5.506 -26.669 1.00 42.06 230 THR A O 1
ATOM 1876 N N . VAL A 1 231 ? -2.823 -5.861 -25.419 1.00 36.00 231 VAL A N 1
ATOM 1877 C CA . VAL A 1 231 ? -2.144 -6.648 -26.461 1.00 36.00 231 VAL A CA 1
ATOM 1878 C C . VAL A 1 231 ? -1.555 -7.946 -25.906 1.00 36.00 231 VAL A C 1
ATOM 1880 O O . VAL A 1 231 ? -0.628 -7.974 -25.110 1.00 36.00 231 VAL A O 1
ATOM 1883 N N . SER A 1 232 ? -2.163 -9.043 -26.364 1.00 36.22 232 SER A N 1
ATOM 1884 C CA . SER A 1 232 ? -1.562 -10.336 -26.707 1.00 36.22 232 SER A CA 1
ATOM 1885 C C . SER A 1 232 ? -0.139 -10.630 -26.188 1.00 36.22 232 SER A C 1
ATOM 1887 O O . SER A 1 232 ? 0.859 -10.193 -26.749 1.00 36.22 232 SER A O 1
ATOM 1889 N N . MET A 1 233 ? -0.078 -11.570 -25.243 1.00 35.09 233 MET A N 1
ATOM 1890 C CA . MET A 1 233 ? 1.034 -12.493 -24.960 1.00 35.09 233 MET A CA 1
ATOM 1891 C C . MET A 1 233 ? 2.296 -11.978 -24.253 1.00 35.09 233 MET A C 1
ATOM 1893 O O . MET A 1 233 ? 3.038 -12.814 -23.751 1.00 35.09 233 MET A O 1
ATOM 1897 N N . TYR A 1 234 ? 2.496 -10.677 -24.081 1.00 38.53 234 TYR A N 1
ATOM 1898 C CA . TYR A 1 234 ? 3.483 -10.120 -23.146 1.00 38.53 234 TYR A CA 1
ATOM 1899 C C . TYR A 1 234 ? 2.931 -8.787 -22.652 1.00 38.53 234 TYR A C 1
ATOM 1901 O O . TYR A 1 234 ? 2.648 -7.924 -23.468 1.00 38.53 234 TYR A O 1
ATOM 1909 N N . VAL A 1 235 ? 2.715 -8.633 -21.344 1.00 40.81 235 VAL A N 1
ATOM 1910 C CA . VAL A 1 235 ? 2.210 -7.375 -20.773 1.00 40.81 235 VAL A CA 1
ATOM 1911 C C . VAL A 1 235 ? 3.385 -6.394 -20.703 1.00 40.81 235 VAL A C 1
ATOM 1913 O O . VAL A 1 235 ? 4.286 -6.642 -19.899 1.00 40.81 235 VAL A O 1
ATOM 1916 N N . PRO A 1 236 ? 3.437 -5.312 -21.503 1.00 42.03 236 PRO A N 1
ATOM 1917 C CA . PRO A 1 236 ? 4.350 -4.220 -21.208 1.00 42.03 236 PRO A CA 1
ATOM 1918 C C . PRO A 1 236 ? 3.841 -3.544 -19.931 1.00 42.03 236 PRO A C 1
ATOM 1920 O O . PRO A 1 236 ? 2.706 -3.069 -19.866 1.00 42.03 236 PRO A O 1
ATOM 1923 N N . HIS A 1 237 ? 4.641 -3.569 -18.869 1.00 46.31 237 HIS A N 1
ATOM 1924 C CA . HIS A 1 237 ? 4.332 -2.791 -17.678 1.00 46.31 237 HIS A CA 1
ATOM 1925 C C . HIS A 1 237 ? 4.450 -1.313 -18.040 1.00 46.31 237 HIS A C 1
ATOM 1927 O O . HIS A 1 237 ? 5.508 -0.908 -18.487 1.00 46.31 237 HIS A O 1
ATOM 1933 N N . LYS A 1 238 ? 3.403 -0.504 -17.861 1.00 42.94 238 LYS A N 1
ATOM 1934 C CA . LYS A 1 238 ? 3.517 0.958 -17.996 1.00 42.94 238 LYS A CA 1
ATOM 1935 C C . LYS A 1 238 ? 4.406 1.498 -16.871 1.00 42.94 238 LYS A C 1
ATOM 1937 O O . LYS A 1 238 ? 4.132 1.203 -15.704 1.00 42.94 238 LYS A O 1
ATOM 1942 N N . ALA A 1 239 ? 5.436 2.276 -17.206 1.00 41.56 239 ALA A N 1
ATOM 1943 C CA . ALA A 1 239 ? 6.243 2.958 -16.201 1.00 41.56 239 ALA A CA 1
ATOM 1944 C C . ALA A 1 239 ? 5.378 4.003 -15.480 1.00 41.56 239 ALA A C 1
ATOM 1946 O O . ALA A 1 239 ? 4.697 4.805 -16.121 1.00 41.56 239 ALA A O 1
ATOM 1947 N N . VAL A 1 240 ? 5.420 4.048 -14.145 1.00 43.47 240 VAL A N 1
ATOM 1948 C CA . VAL A 1 240 ? 4.702 5.073 -13.350 1.00 43.47 240 VAL A CA 1
ATOM 1949 C C . VAL A 1 240 ? 5.095 6.501 -13.766 1.00 43.47 240 VAL A C 1
ATOM 1951 O O . VAL A 1 240 ? 4.292 7.425 -13.650 1.00 43.47 240 VAL A O 1
ATOM 1954 N N . CYS A 1 241 ? 6.289 6.677 -14.337 1.00 40.06 241 CYS A N 1
ATOM 1955 C CA . CYS A 1 241 ? 6.766 7.948 -14.875 1.00 40.06 241 CYS A CA 1
ATOM 1956 C C . CYS A 1 241 ? 5.933 8.514 -16.039 1.00 40.06 241 CYS A C 1
ATOM 1958 O O . CYS A 1 241 ? 5.987 9.719 -16.285 1.00 40.06 241 CYS A O 1
ATOM 1960 N N . GLU A 1 242 ? 5.149 7.690 -16.740 1.00 32.31 242 GLU A N 1
ATOM 1961 C CA . GLU A 1 242 ? 4.265 8.158 -17.813 1.00 32.31 242 GLU A CA 1
ATOM 1962 C C . GLU A 1 242 ? 2.929 8.707 -17.309 1.00 32.31 242 GLU A C 1
ATOM 1964 O O . GLU A 1 242 ? 2.257 9.439 -18.039 1.00 32.31 242 GLU A O 1
ATOM 1969 N N . VAL A 1 243 ? 2.540 8.437 -16.056 1.00 32.16 243 VAL A N 1
ATOM 1970 C CA . VAL A 1 243 ? 1.369 9.084 -15.443 1.00 32.16 243 VAL A CA 1
ATOM 1971 C C . VAL A 1 243 ? 1.783 10.471 -14.952 1.00 32.16 243 VAL A C 1
ATOM 1973 O O . VAL A 1 243 ? 1.733 10.812 -13.771 1.00 32.16 243 VAL A O 1
ATOM 1976 N N . THR A 1 244 ? 2.196 11.312 -15.896 1.00 27.45 244 THR A N 1
ATOM 1977 C CA . THR A 1 244 ? 2.047 12.748 -15.719 1.00 27.45 244 THR A CA 1
ATOM 1978 C C . THR A 1 244 ? 0.547 12.998 -15.654 1.00 27.45 244 THR A C 1
ATOM 1980 O O . THR A 1 244 ? -0.165 12.870 -16.647 1.00 27.45 244 THR A O 1
ATOM 1983 N N . PHE A 1 245 ? 0.032 13.332 -14.466 1.00 27.80 245 PHE A N 1
ATOM 1984 C CA . PHE A 1 245 ? -1.222 14.074 -14.393 1.00 27.80 245 PHE A CA 1
ATOM 1985 C C . PHE A 1 245 ? -1.067 15.226 -15.374 1.00 27.80 245 PHE A C 1
ATOM 1987 O O . PHE A 1 245 ? -0.155 16.041 -15.203 1.00 27.80 245 PHE A O 1
ATOM 1994 N N . SER A 1 246 ? -1.875 15.221 -16.438 1.00 26.31 246 SER A N 1
ATOM 1995 C CA . SER A 1 246 ? -1.790 16.233 -17.477 1.00 26.31 246 SER A CA 1
ATOM 1996 C C . SER A 1 246 ? -1.724 17.581 -16.784 1.00 26.31 246 SER A C 1
ATOM 1998 O O . SER A 1 246 ? -2.587 17.907 -15.963 1.00 26.31 246 SER A O 1
ATOM 2000 N N . THR A 1 247 ? -0.669 18.328 -17.070 1.00 30.88 247 THR A N 1
ATOM 2001 C CA . THR A 1 247 ? -0.491 19.693 -16.613 1.00 30.88 247 THR A CA 1
ATOM 2002 C C . THR A 1 247 ? -1.599 20.548 -17.217 1.00 30.88 247 THR A C 1
ATOM 2004 O O . THR A 1 247 ? -1.398 21.233 -18.216 1.00 30.88 247 THR A O 1
ATOM 2007 N N . THR A 1 248 ? -2.781 20.541 -16.610 1.00 25.08 248 THR A N 1
ATOM 2008 C CA . THR A 1 248 ? -3.614 21.734 -16.586 1.00 25.08 248 THR A CA 1
ATOM 2009 C C . THR A 1 248 ? -2.940 22.678 -15.609 1.00 25.08 248 THR A C 1
ATOM 2011 O O . THR A 1 248 ? -3.056 22.548 -14.395 1.00 25.08 248 THR A O 1
ATOM 2014 N N . THR A 1 249 ? -2.134 23.561 -16.191 1.00 27.03 249 THR A N 1
ATOM 2015 C CA . THR A 1 249 ? -1.763 24.880 -15.680 1.00 27.03 249 THR A CA 1
ATOM 2016 C C . THR A 1 249 ? -2.656 25.356 -14.530 1.00 27.03 249 THR A C 1
ATOM 2018 O O . THR A 1 249 ? -3.804 25.729 -14.767 1.00 27.03 249 THR A O 1
ATOM 2021 N N . CYS A 1 250 ? -2.107 25.408 -13.315 1.00 23.20 250 CYS A N 1
ATOM 2022 C CA . CYS A 1 250 ? -2.574 26.331 -12.285 1.00 23.20 250 CYS A CA 1
ATOM 2023 C C . CYS A 1 250 ? -1.681 27.573 -12.329 1.00 23.20 250 CYS A C 1
ATOM 2025 O O . CYS A 1 250 ? -0.481 27.489 -12.055 1.00 23.20 250 CYS A O 1
ATOM 2027 N N . GLN A 1 251 ? -2.282 28.700 -12.716 1.00 26.61 251 GLN A N 1
ATOM 2028 C CA . GLN A 1 251 ? -1.956 29.989 -12.107 1.00 26.61 251 GLN A CA 1
ATOM 2029 C C . GLN A 1 251 ? -2.430 29.995 -10.654 1.00 26.61 251 GLN A C 1
ATOM 2031 O O . GLN A 1 251 ? -3.432 29.299 -10.369 1.00 26.61 251 GLN A O 1
#

pLDDT: mean 76.95, std 22.55, range [23.2, 98.38]

Radius of gyration: 20.67 Å; Cα contacts (8 Å, |Δi|>4): 338; chains: 1; bounding box: 43×47×66 Å

Mean predicted aligned error: 11.02 Å

Organism: Hyalella azteca (NCBI:txid294128)

Foldseek 3Di:
DLQPPPDPCPCCCVPVVDEEEAEAQPVVSQVSVVVVVRPYHYHNAAADLDQAKDKDQDPPPPDPVCLVVVVDDDDDPDPDDDPPPDPDDGDIHIHHHPVVVCVVVVAQEAAEDEADDRACRLSSVVRHPLVRHYYFKYWYQHDDDDDDDQPPVLLVVPLQDALVRCVVVVPDPVSSVNLVVLCVHLDPVVSQVVVVVSQWDWAAASSDPGSITMIGRCPDPVVVPPPQDPDPDDGRRRHPSVPPPPPPDDD

Sequence (251 aa):
MDGEYLSNTLRLEREQGWTGLLVEPDMDNYKQLLKTNRKAWTSPTCLALKDYPETVISPNFDSETTVLSCRKNAIIHNTRRPNPLRSTTPPTAQCVPARSLFLALNVSHVDFFSLDIEMTEEAVLKVFPYQDVTVDVWAIEHRVPGFVVVDVEKLHRSSNYTLVEMEQQGFPPEDIIHRQRLVSAFEDKNFIQFMINKGYYYLDATCTYVGDFMFVRKESEIYKSMETETVSMYVPHKAVCEVTFSTTTCQ